Protein 2V9T (pdb70)

Radius of gyration: 20.09 Å; Cα contacts (8 Å, |Δi|>4): 857; chains: 2; bounding box: 44×66×42 Å

Sequence (317 aa):
SLRQEDFPPRIVEHPSDLIVSKGEPATLNCKAEGRPTPTIEWYKGGERVETDKDDPRSHRMLLPSGSLFFLRIVHGRKSRPDEGVYVVCVARNYLGEAVSHDASSLLEVAGSLHCPAACTCSSNNIVDCRGKGLTEIPTNLPETITEIRLEQNTTIKVIPPGAFSPYKKLRRIDLSNNQISELAPDAFQGLRSLNSLVLYGNKITELPKSLFEGLFSLQLLLLNANKINCLRVVDAFQDLHNLNLLSLYDNKLQTIAKGTFSPLRAIQTMHLAQNPFICDCHLKWLADYLHTNPIETSGARCTSPRRLANKRIGQIKSKKFRC

B-factor: mean 23.12, std 9.13, range [11.08, 63.12]

Nearest PDB structures (foldseek):
  2v9s-assembly1_A  TM=9.904E-01  e=1.002E-31  Homo sapiens
  1ozn-assembly1_A  TM=5.837E-01  e=3.407E-14  Homo sapiens
  5o0o-assembly1_A  TM=5.838E-01  e=4.676E-14  Mus musculus
  5o0o-assembly1_F  TM=5.836E-01  e=7.925E-14  Mus musculus
  5o0o-assembly1_B  TM=5.836E-01  e=5.774E-14  Mus musculus

Foldseek 3Di:
DDDDDFDWKDWPDFFAAEEEAFFAKDKTATAIDGPVFWDKWKDFVNHTDDACVNPVPFQWHQDPRRMIIRVGAHDDPPDHPPFGKMWMWTGDPHGIDIHDIYTYHHD/DDDQAPPCWDADPLAIANEQRQDQADDPRHDLAHAEYHHAQYAHAEQDACNPQSNQNHAYYAHEQYAYAYYDLCVPPNHARHAEYAHANYAYQDHDPNNCPNPLNYAYAHPAHYAHAAYDLCNCVNPQNHAEEEHHQYAYQAYAPNSCVSPNNYQAYEDANYAHEQALRRLNVLVVCCVRVRHDHFHAYCDDPVGHRPGSVPDDSVPRHD

GO terms:
  GO:0005886 plasma membrane (C, EXP)
  GO:0035025 positive regulation of Rho protein signal transduction (P, IMP)
  GO:0035385 Roundabout signaling pathway (P, IMP)
  GO:0030336 negative regulation of cell migration (P, IMP)
  GO:0005515 protein binding (F, IPI)
  GO:0007155 cell adhesion (P, TAS)
  GO:0007399 nervous system development (P, TAS)
  GO:0005886 plasma membrane (C, TAS)
  GO:0008046 axon guidance receptor activity (F, IDA)
  GO:0002042 cell migration involved in sprouting angiogenesis (P, IMP)
  GO:0043410 positive regulation of MAPK cascade (P, IMP)
  GO:1900748 positive regulation of vascular endothelial growth factor signaling pathway (P, IMP)
  GO:0030949 positive regulation of vascular endothelial growth factor receptor signaling pathway (P, IMP)
  GO:0033600 negative regulation of mammary gland epithelial cell proliferation (P, IMP)
  GO:0070100 negative regulation of chemokine-mediated signaling pathway (P, IMP)
  GO:0005886 plasma membrane (C, IDA)
  GO:0005737 cytoplasm (C, IDA)
  GO:0009986 cell surface (C, IDA)
  GO:0042802 identical protein binding (F, IDA)
  GO:0021836 chemorepulsion involved in postnatal olfactory bulb interneuron migration (P, IDA)

Secondary structure (DSSP, 8-state):
------EEEEEEE----EEE-TT--EEE--EEEEESPPEEEEEETTEEPP-TTT-SS-SEEE-TTS-EEESS---BTTB-SS-EEEEEEEEETTEEEEPPPEEEEE-/----S-TTSEEETTEEE-TTS--SSPPSS--TT--EEE--SS---EE-TTSSTT-TT--EEE--SS---EE-TTTTTT-SS--EEE--SS------TTTTTT-TT--EEE--SS------TTTTTT-TT--EEE--SS--S---TTTTTT-TT--EEE--SS-EE-SGGGHHHHHHHHH---B-S--BEEESGGGTT-BGGGS-GGG---

Structure (mmCIF, N/CA/C/O backbone):
data_2V9T
#
_entry.id   2V9T
#
_cell.length_a   51.270
_cell.length_b   190.090
_cell.length_c   40.870
_cell.angle_alpha   90.00
_cell.angle_beta   90.00
_cell.angle_gamma   90.00
#
_symmetry.space_group_name_H-M   'P 21 21 2'
#
loop_
_entity.id
_entity.type
_entity.pdbx_description
1 polymer 'ROUNDABOUT HOMOLOG 1'
2 polymer 'SLIT HOMOLOG 2 PROTEIN N-PRODUCT'
3 water water
#
loop_
_atom_site.group_PDB
_atom_site.id
_atom_site.type_symbol
_atom_site.label_atom_id
_atom_site.label_alt_id
_atom_site.label_comp_id
_atom_site.label_asym_id
_atom_site.label_entity_id
_atom_site.label_seq_id
_atom_site.pdbx_PDB_ins_code
_atom_site.Cartn_x
_atom_site.Cartn_y
_atom_site.Cartn_z
_atom_site.occupancy
_atom_site.B_iso_or_equiv
_atom_site.auth_seq_id
_atom_site.auth_comp_id
_atom_site.auth_asym_id
_atom_site.auth_atom_id
_atom_site.pdbx_PDB_model_num
ATOM 1 N N . SER A 1 2 ? -3.649 -62.285 3.400 1.00 41.53 60 SER A N 1
ATOM 2 C CA . SER A 1 2 ? -4.156 -61.654 2.147 1.00 41.45 60 SER A CA 1
ATOM 3 C C . SER A 1 2 ? -3.041 -60.987 1.410 1.00 41.30 60 SER A C 1
ATOM 4 O O . SER A 1 2 ? -2.822 -61.281 0.238 1.00 41.89 60 SER A O 1
ATOM 6 N N . LEU A 1 3 ? -2.363 -60.070 2.103 1.00 41.02 61 LEU A N 1
ATOM 7 C CA . LEU A 1 3 ? -1.257 -59.275 1.566 1.00 40.26 61 LEU A CA 1
ATOM 8 C C . LEU A 1 3 ? -1.207 -57.970 2.330 1.00 39.75 61 LEU A C 1
ATOM 9 O O . LEU A 1 3 ? -1.952 -57.027 2.032 1.00 39.81 61 LEU A O 1
ATOM 14 N N . ARG A 1 4 ? -0.307 -57.938 3.307 1.00 38.60 62 ARG A N 1
ATOM 15 C CA . ARG A 1 4 ? -0.119 -56.808 4.194 1.00 37.86 62 ARG A CA 1
ATOM 16 C C . ARG A 1 4 ? 0.967 -55.908 3.638 1.00 36.27 62 ARG A C 1
ATOM 17 O O . ARG A 1 4 ? 1.916 -56.390 3.033 1.00 36.41 62 ARG A O 1
ATOM 25 N N . GLN A 1 5 ? 0.827 -54.604 3.833 1.00 34.27 63 GLN A N 1
ATOM 26 C CA . GLN A 1 5 ? 1.945 -53.709 3.576 1.00 32.38 63 GLN A CA 1
ATOM 27 C C . GLN A 1 5 ? 2.586 -53.249 4.898 1.00 29.26 63 GLN A C 1
ATOM 28 O O . GLN A 1 5 ? 1.997 -52.487 5.663 1.00 29.23 63 GLN A O 1
ATOM 34 N N . GLU A 1 6 ? 3.786 -53.750 5.157 1.00 25.57 64 GLU A N 1
ATOM 35 C CA . GLU A 1 6 ? 4.550 -53.364 6.333 1.00 21.44 64 GLU A CA 1
ATOM 36 C C . GLU A 1 6 ? 5.221 -52.048 6.003 1.00 19.42 64 GLU A C 1
ATOM 37 O O . GLU A 1 6 ? 5.400 -51.735 4.825 1.00 17.80 64 GLU A O 1
ATOM 43 N N . ASP A 1 7 ? 5.661 -51.321 7.033 1.00 16.26 65 ASP A N 1
ATOM 44 C CA . ASP A 1 7 ? 6.474 -50.127 6.801 1.00 16.10 65 ASP A CA 1
ATOM 45 C C . ASP A 1 7 ? 7.738 -50.499 6.025 1.00 14.17 65 ASP A C 1
ATOM 46 O O . ASP A 1 7 ? 8.316 -51.575 6.242 1.00 13.94 65 ASP A O 1
ATOM 51 N N . PHE A 1 8 ? 8.175 -49.614 5.146 1.00 15.14 66 PHE A N 1
ATOM 52 C CA . PHE A 1 8 ? 9.421 -49.857 4.426 1.00 15.18 66 PHE A CA 1
ATOM 53 C C . PHE A 1 8 ? 10.083 -48.525 4.086 1.00 16.21 66 PHE A C 1
ATOM 54 O O . PHE A 1 8 ? 9.364 -47.525 3.974 1.00 16.37 66 PHE A O 1
ATOM 62 N N . PRO A 1 9 ? 11.436 -48.496 3.988 1.00 15.94 67 PRO A N 1
ATOM 63 C CA . PRO A 1 9 ? 12.146 -47.249 3.628 1.00 15.98 67 PRO A CA 1
ATOM 64 C C . PRO A 1 9 ? 11.911 -46.815 2.171 1.00 16.12 67 PRO A C 1
ATOM 65 O O . PRO A 1 9 ? 11.413 -47.623 1.327 1.00 17.33 67 PRO A O 1
ATOM 69 N N . PRO A 1 10 ? 12.234 -45.547 1.871 1.00 16.14 68 PRO A N 1
ATOM 70 C CA . PRO A 1 10 ? 11.920 -44.966 0.540 1.00 16.02 68 PRO A CA 1
ATOM 71 C C . PRO A 1 10 ? 12.753 -45.593 -0.588 1.00 17.67 68 PRO A C 1
ATOM 72 O O . PRO A 1 10 ? 13.900 -46.029 -0.391 1.00 16.94 68 PRO A O 1
ATOM 76 N N . ARG A 1 11 ? 12.141 -45.629 -1.759 1.00 18.72 69 ARG A N 1
ATOM 77 C CA . ARG A 1 11 ? 12.815 -46.060 -2.977 1.00 21.69 69 ARG A CA 1
ATOM 78 C C . ARG A 1 11 ? 12.273 -45.140 -4.063 1.00 21.02 69 ARG A C 1
ATOM 79 O O . ARG A 1 11 ? 11.071 -44.946 -4.146 1.00 20.20 69 ARG A O 1
ATOM 87 N N . ILE A 1 12 ? 13.162 -44.527 -4.847 1.00 20.91 70 ILE A N 1
ATOM 88 C CA . ILE A 1 12 ? 12.733 -43.694 -5.983 1.00 20.62 70 ILE A CA 1
ATOM 89 C C . ILE A 1 12 ? 12.320 -44.608 -7.121 1.00 20.71 70 ILE A C 1
ATOM 90 O O . ILE A 1 12 ? 13.132 -45.409 -7.619 1.00 20.91 70 ILE A O 1
ATOM 95 N N . VAL A 1 13 ? 11.060 -44.505 -7.511 1.00 20.58 71 VAL A N 1
ATOM 96 C CA . VAL A 1 13 ? 10.556 -45.271 -8.621 1.00 20.97 71 VAL A CA 1
ATOM 97 C C . VAL A 1 13 ? 10.432 -44.441 -9.912 1.00 21.65 71 VAL A C 1
ATOM 98 O O . VAL A 1 13 ? 10.441 -45.000 -11.004 1.00 22.09 71 VAL A O 1
ATOM 102 N N . GLU A 1 14 ? 10.334 -43.118 -9.777 1.00 20.10 72 GLU A N 1
ATOM 103 C CA . GLU A 1 14 ? 10.527 -42.241 -10.949 1.00 19.56 72 GLU A CA 1
ATOM 104 C C . GLU A 1 14 ? 11.532 -41.148 -10.628 1.00 18.98 72 GLU A C 1
ATOM 105 O O . GLU A 1 14 ? 11.282 -40.323 -9.727 1.00 18.94 72 GLU A O 1
ATOM 111 N N . HIS A 1 15 ? 12.679 -41.172 -11.327 1.00 18.22 73 HIS A N 1
ATOM 112 C CA . HIS A 1 15 ? 13.681 -40.086 -11.201 1.00 18.76 73 HIS A CA 1
ATOM 113 C C . HIS A 1 15 ? 13.271 -38.885 -12.044 1.00 18.39 73 HIS A C 1
ATOM 114 O O . HIS A 1 15 ? 12.618 -39.053 -13.101 1.00 17.56 73 HIS A O 1
ATOM 121 N N . PRO A 1 16 ? 13.685 -37.674 -11.613 1.00 18.42 74 PRO A N 1
ATOM 122 C CA . PRO A 1 16 ? 13.468 -36.493 -12.464 1.00 18.69 74 PRO A CA 1
ATOM 123 C C . PRO A 1 16 ? 14.214 -36.691 -13.784 1.00 18.07 74 PRO A C 1
ATOM 124 O O . PRO A 1 16 ? 15.235 -37.391 -13.799 1.00 19.23 74 PRO A O 1
ATOM 128 N N . SER A 1 17 ? 13.703 -36.133 -14.875 1.00 18.73 75 SER A N 1
ATOM 129 C CA . SER A 1 17 ? 14.404 -36.294 -16.123 1.00 19.07 75 SER A CA 1
ATOM 130 C C . SER A 1 17 ? 14.831 -34.933 -16.668 1.00 18.42 75 SER A C 1
ATOM 131 O O . SER A 1 17 ? 14.166 -33.902 -16.463 1.00 18.18 75 SER A O 1
ATOM 134 N N . ASP A 1 18 ? 15.938 -34.940 -17.408 1.00 16.78 76 ASP A N 1
ATOM 135 C CA . ASP A 1 18 ? 16.448 -33.727 -18.020 1.00 16.83 76 ASP A CA 1
ATOM 136 C C . ASP A 1 18 ? 15.351 -32.992 -18.775 1.00 16.83 76 ASP A C 1
ATOM 137 O O . ASP A 1 18 ? 14.512 -33.624 -19.430 1.00 16.66 76 ASP A O 1
ATOM 142 N N . LEU A 1 19 ? 15.368 -31.674 -18.671 1.00 17.27 77 LEU A N 1
ATOM 143 C CA . LEU A 1 19 ? 14.369 -30.835 -19.293 1.00 20.09 77 LEU A CA 1
ATOM 144 C C . LEU A 1 19 ? 14.980 -29.604 -19.919 1.00 20.52 77 LEU A C 1
ATOM 145 O O . LEU A 1 19 ? 15.850 -28.960 -19.320 1.00 21.80 77 LEU A O 1
ATOM 150 N N . ILE A 1 20 ? 14.515 -29.292 -21.119 1.00 20.92 78 ILE A N 1
ATOM 151 C CA . ILE A 1 20 ? 14.850 -28.059 -21.805 1.00 21.19 78 ILE A CA 1
ATOM 152 C C . ILE A 1 20 ? 13.556 -27.242 -21.903 1.00 21.78 78 ILE A C 1
ATOM 153 O O . ILE A 1 20 ? 12.485 -27.769 -22.310 1.00 21.07 78 ILE A O 1
ATOM 158 N N . VAL A 1 21 ? 13.662 -25.975 -21.520 1.00 21.40 79 VAL A N 1
ATOM 159 C CA . VAL A 1 21 ? 12.496 -25.107 -21.436 1.00 22.71 79 VAL A CA 1
ATOM 160 C C . VAL A 1 21 ? 12.905 -23.675 -21.817 1.00 23.11 79 VAL A C 1
ATOM 161 O O . VAL A 1 21 ? 14.086 -23.347 -21.833 1.00 23.70 79 VAL A O 1
ATOM 165 N N . SER A 1 22 ? 11.945 -22.834 -22.164 1.00 24.24 80 SER A N 1
ATOM 166 C CA . SER A 1 22 ? 12.261 -21.452 -22.466 1.00 24.70 80 SER A CA 1
ATOM 167 C C . SER A 1 22 ? 11.746 -20.549 -21.364 1.00 24.57 80 SER A C 1
ATOM 168 O O . SER A 1 22 ? 10.841 -20.941 -20.606 1.00 24.57 80 SER A O 1
ATOM 171 N N . LYS A 1 23 ? 12.351 -19.364 -21.251 1.00 23.00 81 LYS A N 1
ATOM 172 C CA . LYS A 1 23 ? 11.910 -18.345 -20.319 1.00 22.78 81 LYS A CA 1
ATOM 173 C C . LYS A 1 23 ? 10.378 -18.194 -20.333 1.00 20.39 81 LYS A C 1
ATOM 174 O O . LYS A 1 23 ? 9.763 -18.090 -21.402 1.00 20.21 81 LYS A O 1
ATOM 180 N N . GLY A 1 24 ? 9.766 -18.151 -19.160 1.00 19.64 82 GLY A N 1
ATOM 181 C CA . GLY A 1 24 ? 8.338 -17.819 -19.086 1.00 18.25 82 GLY A CA 1
ATOM 182 C C . GLY A 1 24 ? 7.413 -19.033 -19.187 1.00 18.61 82 GLY A C 1
ATOM 183 O O . GLY A 1 24 ? 6.242 -18.958 -18.779 1.00 17.24 82 GLY A O 1
ATOM 184 N N . GLU A 1 25 ? 7.970 -20.149 -19.664 1.00 17.33 83 GLU A N 1
ATOM 185 C CA . GLU A 1 25 ? 7.204 -21.407 -19.836 1.00 18.83 83 GLU A CA 1
ATOM 186 C C . GLU A 1 25 ? 7.187 -22.233 -18.562 1.00 17.12 83 GLU A C 1
ATOM 187 O O . GLU A 1 25 ? 8.116 -22.162 -17.777 1.00 16.56 83 GLU A O 1
ATOM 193 N N . PRO A 1 26 ? 6.141 -23.049 -18.371 1.00 16.47 84 PRO A N 1
ATOM 194 C CA . PRO A 1 26 ? 6.091 -23.897 -17.183 1.00 15.20 84 PRO A CA 1
ATOM 195 C C . PRO A 1 26 ? 7.023 -25.122 -17.316 1.00 15.37 84 PRO A C 1
ATOM 196 O O . PRO A 1 26 ? 7.379 -25.557 -18.435 1.00 17.17 84 PRO A O 1
ATOM 200 N N . ALA A 1 27 ? 7.394 -25.681 -16.183 1.00 15.03 85 ALA A N 1
ATOM 201 C CA . ALA A 1 27 ? 8.256 -26.863 -16.158 1.00 15.24 85 ALA A CA 1
ATOM 202 C C . ALA A 1 27 ? 7.958 -27.699 -14.917 1.00 15.78 85 ALA A C 1
ATOM 203 O O . ALA A 1 27 ? 7.651 -27.145 -13.847 1.00 15.87 85 ALA A O 1
ATOM 205 N N . THR A 1 28 ? 8.064 -29.018 -15.048 1.00 15.52 86 THR A N 1
ATOM 206 C CA . THR A 1 28 ? 7.937 -29.914 -13.928 1.00 16.16 86 THR A CA 1
ATOM 207 C C . THR A 1 28 ? 9.091 -30.902 -13.876 1.00 16.07 86 THR A C 1
ATOM 208 O O . THR A 1 28 ? 9.428 -31.483 -14.870 1.00 16.63 86 THR A O 1
ATOM 212 N N . LEU A 1 29 ? 9.674 -31.088 -12.703 1.00 16.86 87 LEU A N 1
ATOM 213 C CA . LEU A 1 29 ? 10.594 -32.188 -12.516 1.00 16.19 87 LEU A CA 1
ATOM 214 C C . LEU A 1 29 ? 9.859 -33.154 -11.582 1.00 17.81 87 LEU A C 1
ATOM 215 O O . LEU A 1 29 ? 9.371 -32.752 -10.492 1.00 17.22 87 LEU A O 1
ATOM 220 N N . ASN A 1 30 ? 9.818 -34.422 -11.981 1.00 18.10 88 ASN A N 1
ATOM 221 C CA . ASN A 1 30 ? 9.054 -35.390 -11.226 1.00 18.43 88 ASN A CA 1
ATOM 222 C C . ASN A 1 30 ? 9.931 -36.158 -10.262 1.00 20.19 88 ASN A C 1
ATOM 223 O O . ASN A 1 30 ? 11.141 -36.313 -10.499 1.00 20.57 88 ASN A O 1
ATOM 228 N N . CYS A 1 31 ? 9.330 -36.670 -9.196 1.00 20.79 89 CYS A N 1
ATOM 229 C CA . CYS A 1 31 ? 10.068 -37.493 -8.268 1.00 22.04 89 CYS A CA 1
ATOM 230 C C . CYS A 1 31 ? 9.100 -38.446 -7.553 1.00 21.80 89 CYS A C 1
ATOM 231 O O . CYS A 1 31 ? 8.496 -38.057 -6.545 1.00 22.87 89 CYS A O 1
ATOM 234 N N . LYS A 1 32 ? 8.928 -39.655 -8.069 1.00 21.01 90 LYS A N 1
ATOM 235 C CA . LYS A 1 32 ? 8.012 -40.570 -7.383 1.00 22.26 90 LYS A CA 1
ATOM 236 C C . LYS A 1 32 ? 8.793 -41.540 -6.517 1.00 20.99 90 LYS A C 1
ATOM 237 O O . LYS A 1 32 ? 9.577 -42.316 -7.038 1.00 18.83 90 LYS A O 1
ATOM 243 N N . ALA A 1 33 ? 8.528 -41.502 -5.205 1.00 21.00 91 ALA A N 1
ATOM 244 C CA . ALA A 1 33 ? 9.129 -42.422 -4.236 1.00 21.58 91 ALA A CA 1
ATOM 245 C C . ALA A 1 33 ? 8.068 -43.347 -3.620 1.00 22.27 91 ALA A C 1
ATOM 246 O O . ALA A 1 33 ? 6.972 -42.900 -3.310 1.00 24.13 91 ALA A O 1
ATOM 248 N N . GLU A 1 34 ? 8.377 -44.636 -3.512 1.00 22.29 92 GLU A N 1
ATOM 249 C CA . GLU A 1 34 ? 7.553 -45.550 -2.709 1.00 23.23 92 GLU A CA 1
ATOM 250 C C . GLU A 1 34 ? 8.109 -45.613 -1.301 1.00 21.04 92 GLU A C 1
ATOM 251 O O . GLU A 1 34 ? 9.269 -45.343 -1.088 1.00 20.99 92 GLU A O 1
ATOM 257 N N . GLY A 1 35 ? 7.283 -46.004 -0.342 1.00 20.30 93 GLY A N 1
ATOM 258 C CA . GLY A 1 35 ? 7.729 -46.107 1.021 1.00 19.06 93 GLY A CA 1
ATOM 259 C C . GLY A 1 35 ? 6.507 -45.996 1.889 1.00 19.35 93 GLY A C 1
ATOM 260 O O . GLY A 1 35 ? 5.457 -45.431 1.475 1.00 16.82 93 GLY A O 1
ATOM 261 N N . ARG A 1 36 ? 6.637 -46.519 3.091 1.00 17.14 94 ARG A N 1
ATOM 262 C CA . ARG A 1 36 ? 5.542 -46.444 4.043 1.00 16.94 94 ARG A CA 1
ATOM 263 C C . ARG A 1 36 ? 6.154 -46.300 5.426 1.00 17.35 94 ARG A C 1
ATOM 264 O O . ARG A 1 36 ? 6.912 -47.177 5.851 1.00 16.45 94 ARG A O 1
ATOM 272 N N . PRO A 1 37 ? 5.838 -45.200 6.138 1.00 17.34 95 PRO A N 1
ATOM 273 C CA . PRO A 1 37 ? 4.929 -44.094 5.770 1.00 17.11 95 PRO A CA 1
ATOM 274 C C . PRO A 1 37 ? 5.364 -43.359 4.519 1.00 16.87 95 PRO A C 1
ATOM 275 O O . PRO A 1 37 ? 6.544 -43.397 4.125 1.00 16.44 95 PRO A O 1
ATOM 279 N N . THR A 1 38 ? 4.396 -42.722 3.852 1.00 16.99 96 THR A N 1
ATOM 280 C CA . THR A 1 38 ? 4.679 -41.977 2.628 1.00 17.89 96 THR A CA 1
ATOM 281 C C . THR A 1 38 ? 5.901 -41.084 2.837 1.00 17.45 96 THR A C 1
ATOM 282 O O . THR A 1 38 ? 5.881 -40.278 3.780 1.00 16.67 96 THR A O 1
ATOM 286 N N . PRO A 1 39 ? 6.954 -41.239 2.001 1.00 17.58 97 PRO A N 1
ATOM 287 C CA . PRO A 1 39 ? 8.156 -40.388 2.121 1.00 17.85 97 PRO A CA 1
ATOM 288 C C . PRO A 1 39 ? 7.841 -38.914 1.857 1.00 18.19 97 PRO A C 1
ATOM 289 O O . PRO A 1 39 ? 6.966 -38.581 1.035 1.00 20.00 97 PRO A O 1
ATOM 293 N N . THR A 1 40 ? 8.535 -38.050 2.580 1.00 18.38 98 THR A N 1
ATOM 294 C CA . THR A 1 40 ? 8.526 -36.643 2.261 1.00 19.38 98 THR A CA 1
ATOM 295 C C . THR A 1 40 ? 9.653 -36.348 1.281 1.00 19.72 98 THR A C 1
ATOM 296 O O . THR A 1 40 ? 10.704 -36.999 1.313 1.00 18.98 98 THR A O 1
ATOM 300 N N . ILE A 1 41 ? 9.404 -35.379 0.397 1.00 19.50 99 ILE A N 1
ATOM 301 C CA . ILE A 1 41 ? 10.283 -35.068 -0.713 1.00 18.50 99 ILE A CA 1
ATOM 302 C C . ILE A 1 41 ? 10.907 -33.689 -0.516 1.00 17.87 99 ILE A C 1
ATOM 303 O O . ILE A 1 41 ? 10.221 -32.729 -0.174 1.00 16.85 99 ILE A O 1
ATOM 308 N N . GLU A 1 42 ? 12.231 -33.607 -0.715 1.00 17.98 100 GLU A N 1
ATOM 309 C CA . GLU A 1 42 ? 12.955 -32.351 -0.720 1.00 17.90 100 GLU A CA 1
ATOM 310 C C . GLU A 1 42 ? 13.745 -32.260 -2.017 1.00 17.56 100 GLU A C 1
ATOM 311 O O . GLU A 1 42 ? 14.209 -33.294 -2.533 1.00 17.25 100 GLU A O 1
ATOM 317 N N . TRP A 1 43 ? 13.8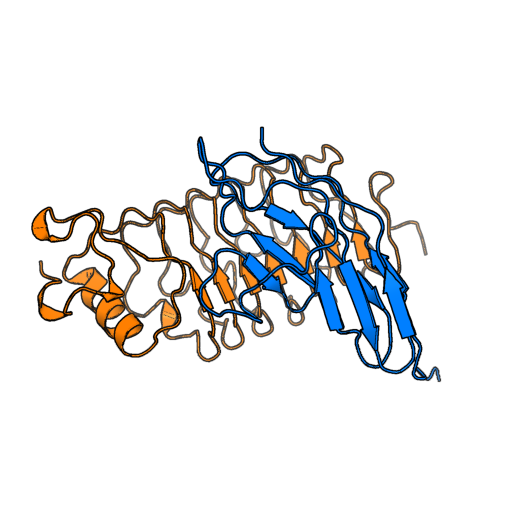68 -31.045 -2.555 1.00 16.79 101 TRP A N 1
ATOM 318 C CA . TRP A 1 43 ? 14.597 -30.825 -3.795 1.00 16.51 101 TRP A CA 1
ATOM 319 C C . TRP A 1 43 ? 15.851 -30.019 -3.532 1.00 17.17 101 TRP A C 1
ATOM 320 O O . TRP A 1 43 ? 15.828 -29.142 -2.699 1.00 17.89 101 TRP A O 1
ATOM 331 N N . TYR A 1 44 ? 16.918 -30.333 -4.266 1.00 16.96 102 TYR A N 1
ATOM 332 C CA . TYR A 1 44 ? 18.215 -29.676 -4.166 1.00 17.73 102 TYR A CA 1
ATOM 333 C C . TYR A 1 44 ? 18.694 -29.287 -5.553 1.00 18.43 102 TYR A C 1
ATOM 334 O O . TYR A 1 44 ? 18.594 -30.088 -6.478 1.00 18.63 102 TYR A O 1
ATOM 343 N N . LYS A 1 45 ? 19.171 -28.051 -5.698 1.00 18.61 103 LYS A N 1
ATOM 344 C CA . LYS A 1 45 ? 19.714 -27.551 -6.947 1.00 19.32 103 LYS A CA 1
ATOM 345 C C . LYS A 1 45 ? 21.169 -27.248 -6.673 1.00 19.40 103 LYS A C 1
ATOM 346 O O . LYS A 1 45 ? 21.497 -26.476 -5.764 1.00 17.88 103 LYS A O 1
ATOM 352 N N . GLY A 1 46 ? 22.047 -27.852 -7.465 1.00 20.64 104 GLY A N 1
ATOM 353 C CA . GLY A 1 46 ? 23.471 -27.763 -7.190 1.00 20.79 104 GLY A CA 1
ATOM 354 C C . GLY A 1 46 ? 23.776 -28.032 -5.723 1.00 22.12 104 GLY A C 1
ATOM 355 O O . GLY A 1 46 ? 24.638 -27.360 -5.128 1.00 21.36 104 GLY A O 1
ATOM 356 N N . GLY A 1 47 ? 23.072 -28.992 -5.109 1.00 22.59 105 GLY A N 1
ATOM 357 C CA . GLY A 1 47 ? 23.346 -29.349 -3.706 1.00 23.77 105 GLY A CA 1
ATOM 358 C C . GLY A 1 47 ? 22.716 -28.459 -2.630 1.00 24.36 105 GLY A C 1
ATOM 359 O O . GLY A 1 47 ? 22.905 -28.699 -1.448 1.00 24.39 105 GLY A O 1
ATOM 360 N N . GLU A 1 48 ? 21.966 -27.438 -3.050 1.00 23.81 106 GLU A N 1
ATOM 361 C CA . GLU A 1 48 ? 21.346 -26.455 -2.150 1.00 23.72 106 GLU A CA 1
ATOM 362 C C . GLU A 1 48 ? 19.840 -26.658 -2.109 1.00 22.38 106 GLU A C 1
ATOM 363 O O . GLU A 1 48 ? 19.210 -26.747 -3.158 1.00 21.66 106 GLU A O 1
ATOM 369 N N . ARG A 1 49 ? 19.255 -26.669 -0.919 1.00 21.20 107 ARG A N 1
ATOM 370 C CA . ARG A 1 49 ? 17.829 -26.944 -0.798 1.00 21.76 107 ARG A CA 1
ATOM 371 C C . ARG A 1 49 ? 16.958 -25.906 -1.526 1.00 21.06 107 ARG A C 1
ATOM 372 O O . ARG A 1 49 ? 17.123 -24.683 -1.336 1.00 20.74 107 ARG A O 1
ATOM 380 N N . VAL A 1 50 ? 16.070 -26.391 -2.386 1.00 20.67 108 VAL A N 1
ATOM 381 C CA . VAL A 1 50 ? 15.127 -25.542 -3.144 1.00 21.65 108 VAL A CA 1
ATOM 382 C C . VAL A 1 50 ? 13.910 -25.061 -2.292 1.00 22.40 108 VAL A C 1
ATOM 383 O O . VAL A 1 50 ? 13.181 -25.880 -1.711 1.00 21.71 108 VAL A O 1
ATOM 387 N N . GLU A 1 51 ? 13.688 -23.749 -2.243 1.00 23.14 109 GLU A N 1
ATOM 388 C CA . GLU A 1 51 ? 12.509 -23.197 -1.530 1.00 25.31 109 GLU A CA 1
ATOM 389 C C . GLU A 1 51 ? 11.277 -23.344 -2.401 1.00 25.00 109 GLU A C 1
ATOM 390 O O . GLU A 1 51 ? 11.326 -23.060 -3.590 1.00 25.56 109 GLU A O 1
ATOM 396 N N . THR A 1 52 ? 10.173 -23.791 -1.819 1.00 26.29 110 THR A N 1
ATOM 397 C CA . THR A 1 52 ? 8.922 -23.928 -2.568 1.00 27.35 110 THR A CA 1
ATOM 398 C C . THR A 1 52 ? 7.792 -23.292 -1.754 1.00 28.48 110 THR A C 1
ATOM 399 O O . THR A 1 52 ? 7.990 -22.906 -0.598 1.00 28.32 110 THR A O 1
ATOM 403 N N . ASP A 1 53 ? 6.614 -23.200 -2.350 1.00 30.41 111 ASP A N 1
ATOM 404 C CA . ASP A 1 53 ? 5.416 -22.769 -1.632 1.00 33.58 111 ASP A CA 1
ATOM 405 C C . ASP A 1 53 ? 5.239 -23.338 -0.207 1.00 36.06 111 ASP A C 1
ATOM 406 O O . ASP A 1 53 ? 4.722 -22.639 0.690 1.00 36.65 111 ASP A O 1
ATOM 411 N N . LYS A 1 54 ? 5.704 -24.579 -0.011 1.00 38.99 112 LYS A N 1
ATOM 412 C CA . LYS A 1 54 ? 5.663 -25.310 1.275 1.00 41.70 112 LYS A CA 1
ATOM 413 C C . LYS A 1 54 ? 6.702 -24.834 2.318 1.00 43.39 112 LYS A C 1
ATOM 414 O O . LYS A 1 54 ? 6.596 -25.179 3.510 1.00 44.11 112 LYS A O 1
ATOM 420 N N . ASP A 1 55 ? 7.692 -24.050 1.862 1.00 45.16 113 ASP A N 1
ATOM 421 C CA . ASP A 1 55 ? 8.649 -23.319 2.737 1.00 45.95 113 ASP A CA 1
ATOM 422 C C . ASP A 1 55 ? 8.413 -21.804 2.683 1.00 46.28 113 ASP A C 1
ATOM 423 O O . ASP A 1 55 ? 8.604 -21.117 3.691 1.00 46.40 113 ASP A O 1
ATOM 428 N N . ASP A 1 56 ? 8.040 -21.296 1.500 1.00 46.23 114 ASP A N 1
ATOM 429 C CA . ASP A 1 56 ? 7.471 -19.946 1.339 1.00 46.38 114 ASP A CA 1
ATOM 430 C C . ASP A 1 56 ? 6.256 -19.874 0.391 1.00 46.40 114 ASP A C 1
ATOM 431 O O . ASP A 1 56 ? 6.387 -20.065 -0.834 1.00 46.90 114 ASP A O 1
ATOM 436 N N . PRO A 1 57 ? 5.054 -19.646 0.958 1.00 46.25 115 PRO A N 1
ATOM 437 C CA . PRO A 1 57 ? 3.825 -19.393 0.185 1.00 46.06 115 PRO A CA 1
ATOM 438 C C . PRO A 1 57 ? 3.940 -18.367 -0.957 1.00 45.70 115 PRO A C 1
ATOM 439 O O . PRO A 1 57 ? 3.078 -18.357 -1.849 1.00 45.81 115 PRO A O 1
ATOM 443 N N . ARG A 1 58 ? 4.993 -17.538 -0.934 1.00 45.12 116 ARG A N 1
ATOM 444 C CA . ARG A 1 58 ? 5.299 -16.585 -2.019 1.00 44.37 116 ARG A CA 1
ATOM 445 C C . ARG A 1 58 ? 6.276 -17.215 -3.034 1.00 43.64 116 ARG A C 1
ATOM 446 O O . ARG A 1 58 ? 7.456 -17.444 -2.704 1.00 43.79 116 ARG A O 1
ATOM 448 N N . SER A 1 59 ? 5.797 -17.504 -4.256 1.00 42.04 117 SER A N 1
ATOM 449 C CA . SER A 1 59 ? 6.513 -18.464 -5.124 1.00 39.94 117 SER A CA 1
ATOM 450 C C . SER A 1 59 ? 5.962 -18.756 -6.545 1.00 38.30 117 SER A C 1
ATOM 451 O O . SER A 1 59 ? 4.735 -18.782 -6.789 1.00 38.59 117 SER A O 1
ATOM 454 N N . HIS A 1 60 ? 6.904 -18.976 -7.461 1.00 34.92 118 HIS A N 1
ATOM 455 C CA . HIS A 1 60 ? 6.615 -19.523 -8.789 1.00 32.07 118 HIS A CA 1
ATOM 456 C C . HIS A 1 60 ? 6.856 -21.047 -8.803 1.00 30.09 118 HIS A C 1
ATOM 457 O O . HIS A 1 60 ? 6.630 -21.702 -9.817 1.00 29.83 118 HIS A O 1
ATOM 464 N N . ARG A 1 61 ? 7.309 -21.585 -7.669 1.00 26.58 119 ARG A N 1
ATOM 465 C CA . ARG A 1 61 ? 7.650 -23.012 -7.519 1.00 24.73 119 ARG A CA 1
ATOM 466 C C . ARG A 1 61 ? 6.778 -23.691 -6.488 1.00 22.83 119 ARG A C 1
ATOM 467 O O . ARG A 1 61 ? 6.664 -23.224 -5.350 1.00 23.41 119 ARG A O 1
ATOM 475 N N . MET A 1 62 ? 6.188 -24.798 -6.866 1.00 19.89 120 MET A N 1
ATOM 476 C CA . MET A 1 62 ? 5.337 -25.523 -5.944 1.00 19.68 120 MET A CA 1
ATOM 477 C C . MET A 1 62 ? 5.829 -26.945 -5.813 1.00 18.89 120 MET A C 1
ATOM 478 O O . MET A 1 62 ? 6.254 -27.543 -6.792 1.00 18.39 120 MET A O 1
ATOM 483 N N . LEU A 1 63 ? 5.762 -27.476 -4.600 1.00 17.49 121 LEU A N 1
ATOM 484 C CA . LEU A 1 63 ? 6.025 -28.892 -4.389 1.00 18.68 121 LEU A CA 1
ATOM 485 C C . LEU A 1 63 ? 4.658 -29.529 -4.339 1.00 18.44 121 LEU A C 1
ATOM 486 O O . LEU A 1 63 ? 3.889 -29.265 -3.395 1.00 18.86 121 LEU A O 1
ATOM 491 N N . LEU A 1 64 ? 4.350 -30.337 -5.341 1.00 17.95 122 LEU A N 1
ATOM 492 C CA . LEU A 1 64 ? 3.017 -30.936 -5.441 1.00 17.99 122 LEU A CA 1
ATOM 493 C C . LEU A 1 64 ? 2.948 -32.178 -4.565 1.00 18.49 122 LEU A C 1
ATOM 494 O O . LEU A 1 64 ? 3.983 -32.778 -4.248 1.00 18.43 122 LEU A O 1
ATOM 499 N N . PRO A 1 65 ? 1.726 -32.579 -4.171 1.00 19.00 123 PRO A N 1
ATOM 500 C CA . PRO A 1 65 ? 1.614 -33.783 -3.363 1.00 20.37 123 PRO A CA 1
ATOM 501 C C . PRO A 1 65 ? 2.260 -35.050 -3.949 1.00 20.14 123 PRO A C 1
ATOM 502 O O . PRO A 1 65 ? 2.654 -35.927 -3.177 1.00 21.51 123 PRO A O 1
ATOM 506 N N . SER A 1 66 ? 2.387 -35.148 -5.276 1.00 19.98 124 SER A N 1
ATOM 507 C CA . SER A 1 66 ? 3.106 -36.274 -5.934 1.00 19.86 124 SER A CA 1
ATOM 508 C C . SER A 1 66 ? 4.618 -36.286 -5.642 1.00 19.33 124 SER A C 1
ATOM 509 O O . SER A 1 66 ? 5.301 -37.269 -5.965 1.00 20.49 124 SER A O 1
ATOM 512 N N . GLY A 1 67 ? 5.138 -35.179 -5.120 1.00 18.20 125 GLY A N 1
ATOM 513 C CA . GLY A 1 67 ? 6.578 -34.994 -4.979 1.00 18.43 125 GLY A CA 1
ATOM 514 C C . GLY A 1 67 ? 7.175 -34.152 -6.105 1.00 18.20 125 GLY A C 1
ATOM 515 O O . GLY A 1 67 ? 8.341 -33.735 -6.050 1.00 17.24 125 GLY A O 1
ATOM 516 N N . SER A 1 68 ? 6.375 -33.897 -7.129 1.00 17.54 126 SER A N 1
ATOM 517 C CA . SER A 1 68 ? 6.871 -33.131 -8.278 1.00 17.87 126 SER A CA 1
ATOM 518 C C . SER A 1 68 ? 7.129 -31.663 -7.930 1.00 17.91 126 SER A C 1
ATOM 519 O O . SER A 1 68 ? 6.374 -31.030 -7.188 1.00 16.89 126 SER A O 1
ATOM 522 N N . LEU A 1 69 ? 8.177 -31.117 -8.525 1.00 16.88 127 LEU A N 1
ATOM 523 C CA . LEU A 1 69 ? 8.516 -29.728 -8.382 1.00 16.79 127 LEU A CA 1
ATOM 524 C C . LEU A 1 69 ? 8.009 -29.000 -9.638 1.00 16.62 127 LEU A C 1
ATOM 525 O O . LEU A 1 69 ? 8.532 -29.158 -10.740 1.00 14.95 127 LEU A O 1
ATOM 530 N N . PHE A 1 70 ? 6.991 -28.178 -9.421 1.00 16.03 128 PHE A N 1
ATOM 531 C CA . PHE A 1 70 ? 6.298 -27.486 -10.490 1.00 15.29 128 PHE A CA 1
ATOM 532 C C . PHE A 1 70 ? 6.744 -26.003 -10.574 1.00 16.56 128 PHE A C 1
ATOM 533 O O . PHE A 1 70 ? 6.618 -25.250 -9.603 1.00 17.93 128 PHE A O 1
ATOM 541 N N . PHE A 1 71 ? 7.229 -25.595 -11.749 1.00 15.82 129 PHE A N 1
ATOM 542 C CA . PHE A 1 71 ? 7.601 -24.200 -11.943 1.00 15.00 129 PHE A CA 1
ATOM 543 C C . PHE A 1 71 ? 6.517 -23.586 -12.805 1.00 15.57 129 PHE A C 1
ATOM 544 O O . PHE A 1 71 ? 6.344 -23.967 -13.957 1.00 15.62 129 PHE A O 1
ATOM 552 N N . LEU A 1 72 ? 5.789 -22.619 -12.267 1.00 15.47 130 LEU A N 1
ATOM 553 C CA . LEU A 1 72 ? 4.699 -22.068 -13.019 1.00 15.96 130 LEU A CA 1
ATOM 554 C C . LEU A 1 72 ? 5.240 -21.338 -14.239 1.00 16.99 130 LEU A C 1
ATOM 555 O O . LEU A 1 72 ? 4.625 -21.341 -15.295 1.00 16.72 130 LEU A O 1
ATOM 560 N N . ARG A 1 73 ? 6.410 -20.718 -14.081 1.00 17.71 131 ARG A N 1
ATOM 561 C CA . ARG A 1 73 ? 7.068 -20.028 -15.174 1.00 20.75 131 ARG A CA 1
ATOM 562 C C . ARG A 1 73 ? 8.552 -20.057 -14.866 1.00 20.78 131 ARG A C 1
ATOM 563 O O . ARG A 1 73 ? 8.964 -19.837 -13.722 1.00 22.71 131 ARG A O 1
ATOM 571 N N . ILE A 1 74 ? 9.352 -20.356 -15.873 1.00 20.22 132 ILE A N 1
ATOM 572 C CA . ILE A 1 74 ? 10.794 -20.352 -15.712 1.00 20.31 132 ILE A CA 1
ATOM 573 C C . ILE A 1 74 ? 11.330 -18.909 -15.717 1.00 20.42 132 ILE A C 1
ATOM 574 O O . ILE A 1 74 ? 11.024 -18.123 -16.630 1.00 20.46 132 ILE A O 1
ATOM 579 N N . VAL A 1 75 ? 12.086 -18.572 -14.673 1.00 20.46 133 VAL A N 1
ATOM 580 C CA . VAL A 1 75 ? 12.680 -17.240 -14.523 1.00 22.61 133 VAL A CA 1
ATOM 581 C C . VAL A 1 75 ? 14.082 -17.317 -15.103 1.00 23.25 133 VAL A C 1
ATOM 582 O O . VAL A 1 75 ? 14.904 -18.123 -14.668 1.00 22.16 133 VAL A O 1
ATOM 586 N N . HIS A 1 76 ? 14.353 -16.472 -16.089 1.00 25.46 134 HIS A N 1
ATOM 587 C CA . HIS A 1 76 ? 15.658 -16.445 -16.744 1.00 27.22 134 HIS A CA 1
ATOM 588 C C . HIS A 1 76 ? 15.838 -15.058 -17.366 1.00 28.68 134 HIS A C 1
ATOM 589 O O . HIS A 1 76 ? 15.494 -14.834 -18.528 1.00 28.98 134 HIS A O 1
ATOM 596 N N . GLY A 1 77 ? 16.341 -14.122 -16.567 1.00 30.07 135 GLY A N 1
ATOM 597 C CA . GLY A 1 77 ? 16.629 -12.766 -17.048 1.00 32.04 135 GLY A CA 1
ATOM 598 C C . GLY A 1 77 ? 18.082 -12.635 -17.469 1.00 33.38 135 GLY A C 1
ATOM 599 O O . GLY A 1 77 ? 18.844 -13.606 -17.411 1.00 33.34 135 GLY A O 1
ATOM 600 N N . ARG A 1 78 ? 18.482 -11.437 -17.905 1.00 34.92 136 ARG A N 1
ATOM 601 C CA . ARG A 1 78 ? 19.878 -11.218 -18.287 1.00 36.25 136 ARG A CA 1
ATOM 602 C C . ARG A 1 78 ? 20.780 -11.471 -17.083 1.00 36.39 136 ARG A C 1
ATOM 603 O O . ARG A 1 78 ? 21.827 -12.110 -17.207 1.00 36.99 136 ARG A O 1
ATOM 611 N N . LYS A 1 79 ? 20.343 -10.997 -15.917 1.00 36.56 137 LYS A N 1
ATOM 612 C CA . LYS A 1 79 ? 21.155 -11.047 -14.708 1.00 36.43 137 LYS A CA 1
ATOM 613 C C . LYS A 1 79 ? 20.355 -11.532 -13.488 1.00 36.51 137 LYS A C 1
ATOM 614 O O . LYS A 1 79 ? 20.423 -10.915 -12.412 1.00 37.33 137 LYS A O 1
ATOM 616 N N . SER A 1 80 ? 19.599 -12.628 -13.673 1.00 35.18 138 SER A N 1
ATOM 617 C CA . SER A 1 80 ? 18.856 -13.315 -12.604 1.00 33.78 138 SER A CA 1
ATOM 618 C C . SER A 1 80 ? 18.290 -14.665 -13.082 1.00 32.19 138 SER A C 1
ATOM 619 O O . SER A 1 80 ? 17.363 -14.720 -13.902 1.00 31.97 138 SER A O 1
ATOM 622 N N . ARG A 1 81 ? 18.856 -15.748 -12.561 1.00 30.31 139 ARG A N 1
ATOM 623 C CA . ARG A 1 81 ? 18.614 -17.081 -13.102 1.00 29.01 139 ARG A CA 1
ATOM 624 C C . ARG A 1 81 ? 18.491 -18.114 -12.000 1.00 27.26 139 ARG A C 1
ATOM 625 O O . ARG A 1 81 ? 19.394 -18.922 -11.798 1.00 27.12 139 ARG A O 1
ATOM 633 N N . PRO A 1 82 ? 17.364 -18.083 -11.271 1.00 25.47 140 PRO A N 1
ATOM 634 C CA . PRO A 1 82 ? 17.189 -18.906 -10.078 1.00 24.33 140 PRO A CA 1
ATOM 635 C C . PRO A 1 82 ? 16.735 -20.345 -10.348 1.00 23.15 140 PRO A C 1
ATOM 636 O O . PRO A 1 82 ? 16.650 -21.138 -9.407 1.00 23.23 140 PRO A O 1
ATOM 640 N N . ASP A 1 83 ? 16.423 -20.681 -11.599 1.00 21.95 141 ASP A N 1
ATOM 641 C CA . ASP A 1 83 ? 15.772 -21.968 -11.889 1.00 20.96 141 ASP A CA 1
ATOM 642 C C . ASP A 1 83 ? 16.650 -22.980 -12.626 1.00 20.35 141 ASP A C 1
ATOM 643 O O . ASP A 1 83 ? 16.625 -24.162 -12.325 1.00 20.25 141 ASP A O 1
ATOM 648 N N . GLU A 1 84 ? 17.387 -22.515 -13.628 1.00 20.79 142 GLU A N 1
ATOM 649 C CA . GLU A 1 84 ? 18.323 -23.380 -14.369 1.00 21.36 142 GLU A CA 1
ATOM 650 C C . GLU A 1 84 ? 19.292 -24.023 -13.407 1.00 20.22 142 GLU A C 1
ATOM 651 O O . GLU A 1 84 ? 19.839 -23.340 -12.526 1.00 18.61 142 GLU A O 1
ATOM 657 N N . GLY A 1 85 ? 19.549 -25.315 -13.593 1.00 18.56 143 GLY A N 1
ATOM 658 C CA . GLY A 1 85 ? 20.535 -25.984 -12.765 1.00 18.01 143 GLY A CA 1
ATOM 659 C C . GLY A 1 85 ? 20.370 -27.478 -12.824 1.00 17.70 143 GLY A C 1
ATOM 660 O O . GLY A 1 85 ? 19.577 -28.003 -13.630 1.00 18.62 143 GLY A O 1
ATOM 661 N N . VAL A 1 86 ? 21.114 -28.148 -11.964 1.00 16.63 144 VAL A N 1
ATOM 662 C CA . VAL A 1 86 ? 21.055 -29.608 -11.818 1.00 16.93 144 VAL A CA 1
ATOM 663 C C . VAL A 1 86 ? 20.370 -29.952 -10.488 1.00 16.23 144 VAL A C 1
ATOM 664 O O . VAL A 1 86 ? 20.836 -29.554 -9.408 1.00 16.11 144 VAL A O 1
ATOM 668 N N . TYR A 1 87 ? 19.291 -30.726 -10.583 1.00 16.09 145 TYR A N 1
ATOM 669 C CA . TYR A 1 87 ? 18.395 -31.015 -9.449 1.00 15.98 145 TYR A CA 1
ATOM 670 C C . TYR A 1 87 ? 18.475 -32.483 -9.049 1.00 16.42 145 TYR A C 1
ATOM 671 O O . TYR A 1 87 ? 18.750 -33.356 -9.899 1.00 17.54 145 TYR A O 1
ATOM 680 N N . VAL A 1 88 ? 18.315 -32.712 -7.750 1.00 17.14 146 VAL A N 1
ATOM 681 C CA A VAL A 1 88 ? 18.149 -34.026 -7.165 0.70 16.42 146 VAL A CA 1
ATOM 682 C CA B VAL A 1 88 ? 18.046 -34.050 -7.229 0.30 16.62 146 VAL A CA 1
ATOM 683 C C . VAL A 1 88 ? 16.938 -33.956 -6.200 1.00 17.01 146 VAL A C 1
ATOM 684 O O . VAL A 1 88 ? 16.731 -32.916 -5.545 1.00 17.44 146 VAL A O 1
ATOM 691 N N . CYS A 1 89 ? 16.180 -35.031 -6.086 1.00 16.43 147 CYS A N 1
ATOM 692 C CA . CYS A 1 89 ? 15.156 -35.090 -5.049 1.00 17.61 147 CYS A CA 1
ATOM 693 C C . CYS A 1 89 ? 15.595 -36.134 -4.048 1.00 17.77 147 CYS A C 1
ATOM 694 O O . CYS A 1 89 ? 16.294 -37.092 -4.405 1.00 16.34 147 CYS A O 1
ATOM 697 N N . VAL A 1 90 ? 15.229 -35.897 -2.786 1.00 16.74 148 VAL A N 1
ATOM 698 C CA . VAL A 1 90 ? 15.523 -36.827 -1.713 1.00 16.90 148 VAL A CA 1
ATOM 699 C C . VAL A 1 90 ? 14.217 -37.157 -1.034 1.00 17.52 148 VAL A C 1
ATOM 700 O O . VAL A 1 90 ? 13.488 -36.246 -0.611 1.00 17.40 148 VAL A O 1
ATOM 704 N N . ALA A 1 91 ? 13.980 -38.452 -0.847 1.00 16.88 149 ALA A N 1
ATOM 705 C CA . ALA A 1 91 ? 12.749 -38.940 -0.244 1.00 17.82 149 ALA A CA 1
ATOM 706 C C . ALA A 1 91 ? 13.118 -39.524 1.133 1.00 16.98 149 ALA A C 1
ATOM 707 O O . ALA A 1 91 ? 14.102 -40.260 1.225 1.00 17.17 149 ALA A O 1
ATOM 709 N N . ARG A 1 92 ? 12.379 -39.181 2.190 1.00 17.54 150 ARG A N 1
ATOM 710 C CA . ARG A 1 92 ? 12.756 -39.600 3.545 1.00 17.39 150 ARG A CA 1
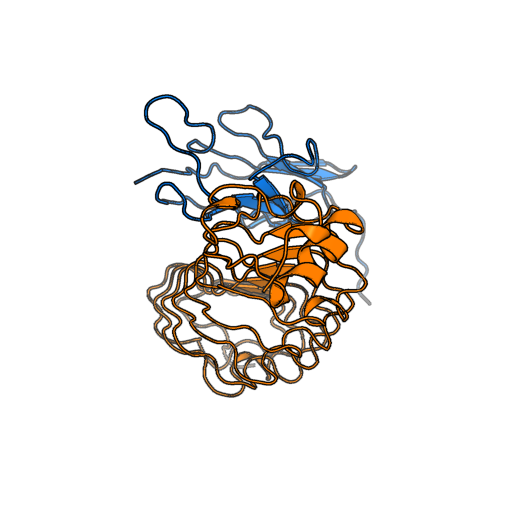ATOM 711 C C . ARG A 1 92 ? 11.523 -40.154 4.225 1.00 15.66 150 ARG A C 1
ATOM 712 O O . ARG A 1 92 ? 10.419 -39.605 4.072 1.00 15.21 150 ARG A O 1
ATOM 720 N N . ASN A 1 93 ? 11.697 -41.244 4.967 1.00 13.60 151 ASN A N 1
ATOM 721 C CA . ASN A 1 93 ? 10.734 -41.537 6.068 1.00 11.79 151 ASN A CA 1
ATOM 722 C C . ASN A 1 93 ? 11.536 -42.042 7.263 1.00 11.79 151 ASN A C 1
ATOM 723 O O . ASN A 1 93 ? 12.759 -42.055 7.213 1.00 12.25 151 ASN A O 1
ATOM 728 N N . TYR A 1 94 ? 10.863 -42.462 8.320 1.00 11.75 152 TYR A N 1
ATOM 729 C CA . TYR A 1 94 ? 11.598 -42.830 9.502 1.00 12.67 152 TYR A CA 1
ATOM 730 C C . TYR A 1 94 ? 12.536 -44.030 9.330 1.00 12.29 152 TYR A C 1
ATOM 731 O O . TYR A 1 94 ? 13.385 -44.270 10.187 1.00 12.86 152 TYR A O 1
ATOM 740 N N . LEU A 1 95 ? 12.379 -44.778 8.241 1.00 12.56 153 LEU A N 1
ATOM 741 C CA . LEU A 1 95 ? 13.223 -45.962 8.019 1.00 12.67 153 LEU A CA 1
ATOM 742 C C . LEU A 1 95 ? 14.455 -45.688 7.153 1.00 13.97 153 LEU A C 1
ATOM 743 O O . LEU A 1 95 ? 15.383 -46.505 7.093 1.00 12.59 153 LEU A O 1
ATOM 748 N N . GLY A 1 96 ? 14.455 -44.555 6.468 1.00 14.17 154 GLY A N 1
ATOM 749 C CA . GLY A 1 96 ? 15.615 -44.228 5.628 1.00 15.30 154 GLY A CA 1
ATOM 750 C C . GLY A 1 96 ? 15.386 -43.145 4.610 1.00 16.20 154 GLY A C 1
ATOM 751 O O . GLY A 1 96 ? 14.428 -42.383 4.681 1.00 14.52 154 GLY A O 1
ATOM 752 N N . GLU A 1 97 ? 16.294 -43.073 3.656 1.00 16.89 155 GLU A N 1
ATOM 753 C CA . GLU A 1 97 ? 16.198 -42.053 2.612 1.00 20.02 155 GLU A CA 1
ATOM 754 C C . GLU A 1 97 ? 16.669 -42.635 1.276 1.00 19.21 155 GLU A C 1
ATOM 755 O O . GLU A 1 97 ? 17.382 -43.649 1.230 1.00 19.45 155 GLU A O 1
ATOM 761 N N . ALA A 1 98 ? 16.215 -42.015 0.194 1.00 18.48 156 ALA A N 1
ATOM 762 C CA . ALA A 1 98 ? 16.636 -42.364 -1.157 1.00 18.75 156 ALA A CA 1
ATOM 763 C C . ALA A 1 98 ? 16.921 -41.065 -1.898 1.00 18.96 156 ALA A C 1
ATOM 764 O O . ALA A 1 98 ? 16.139 -40.128 -1.832 1.00 19.05 156 ALA A O 1
ATOM 766 N N . VAL A 1 99 ? 18.045 -41.024 -2.580 1.00 18.36 157 VAL A N 1
ATOM 767 C CA . VAL A 1 99 ? 18.461 -39.864 -3.381 1.00 18.92 157 VAL A CA 1
ATOM 768 C C . VAL A 1 99 ? 18.330 -40.171 -4.867 1.00 17.95 157 VAL A C 1
ATOM 769 O O . VAL A 1 99 ? 18.836 -41.217 -5.336 1.00 16.52 157 VAL A O 1
ATOM 773 N N . SER A 1 100 ? 17.671 -39.283 -5.626 1.00 18.11 158 SER A N 1
ATOM 774 C CA . SER A 1 100 ? 17.430 -39.559 -7.056 1.00 18.42 158 SER A CA 1
ATOM 775 C C . SER A 1 100 ? 18.701 -39.327 -7.863 1.00 17.68 158 SER A C 1
ATOM 776 O O . SER A 1 100 ? 19.676 -38.776 -7.362 1.00 17.74 158 SER A O 1
ATOM 779 N N . HIS A 1 101 ? 18.687 -39.751 -9.115 1.00 18.06 159 HIS A N 1
ATOM 780 C CA . HIS A 1 101 ? 19.659 -39.304 -10.100 1.00 19.17 159 HIS A CA 1
ATOM 781 C C . HIS A 1 101 ? 19.519 -37.797 -10.323 1.00 17.69 159 HIS A C 1
ATOM 782 O O . HIS A 1 101 ? 18.482 -37.223 -10.042 1.00 17.82 159 HIS A O 1
ATOM 789 N N . ASP A 1 102 ? 20.556 -37.189 -10.890 1.00 18.05 160 ASP A N 1
ATOM 790 C CA . ASP A 1 102 ? 20.552 -35.781 -11.271 1.00 18.42 160 ASP A CA 1
ATOM 791 C C . ASP A 1 102 ? 19.577 -35.576 -12.404 1.00 18.06 160 ASP A C 1
ATOM 792 O O . ASP A 1 102 ? 19.423 -36.447 -13.279 1.00 18.53 160 ASP A O 1
ATOM 797 N N . ALA A 1 103 ? 19.028 -34.378 -12.474 1.00 17.08 161 ALA A N 1
ATOM 798 C CA . ALA A 1 103 ? 18.300 -33.980 -13.682 1.00 17.25 161 ALA A CA 1
ATOM 799 C C . ALA A 1 103 ? 18.647 -32.517 -14.006 1.00 17.45 161 ALA A C 1
ATOM 800 O O . ALA A 1 103 ? 18.572 -31.661 -13.131 1.00 18.78 161 ALA A O 1
ATOM 802 N N . SER A 1 104 ? 18.999 -32.232 -15.250 1.00 16.42 162 SER A N 1
ATOM 803 C CA A SER A 1 104 ? 19.382 -30.879 -15.636 0.70 16.53 162 SER A CA 1
ATOM 804 C CA B SER A 1 104 ? 19.374 -30.885 -15.630 0.30 16.65 162 SER A CA 1
ATOM 805 C C . SER A 1 104 ? 18.153 -30.147 -16.143 1.00 17.35 162 SER A C 1
ATOM 806 O O . SER A 1 104 ? 17.392 -30.692 -16.965 1.00 19.29 162 SER A O 1
ATOM 811 N N . LEU A 1 105 ? 17.947 -28.930 -15.623 1.00 17.13 163 LEU A N 1
ATOM 812 C CA A LEU A 1 105 ? 16.901 -28.041 -16.111 0.70 17.24 163 LEU A CA 1
ATOM 813 C CA B LEU A 1 105 ? 16.904 -28.043 -16.116 0.30 17.38 163 LEU A CA 1
ATOM 814 C C . LEU A 1 105 ? 17.609 -26.909 -16.842 1.00 18.26 163 LEU A C 1
ATOM 815 O O . LEU A 1 105 ? 18.360 -26.126 -16.224 1.00 18.15 163 LEU A O 1
ATOM 824 N N . GLU A 1 106 ? 17.411 -26.859 -18.157 1.00 18.62 164 GLU A N 1
ATOM 825 C CA . GLU A 1 106 ? 18.188 -25.969 -19.020 1.00 21.17 164 GLU A CA 1
ATOM 826 C C . GLU A 1 106 ? 17.255 -25.032 -19.771 1.00 21.37 164 GLU A C 1
ATOM 827 O O . GLU A 1 106 ? 16.156 -25.420 -20.160 1.00 22.19 164 GLU A O 1
ATOM 833 N N . VAL A 1 107 ? 17.679 -23.788 -19.922 1.00 23.02 165 VAL A N 1
ATOM 834 C CA . VAL A 1 107 ? 16.86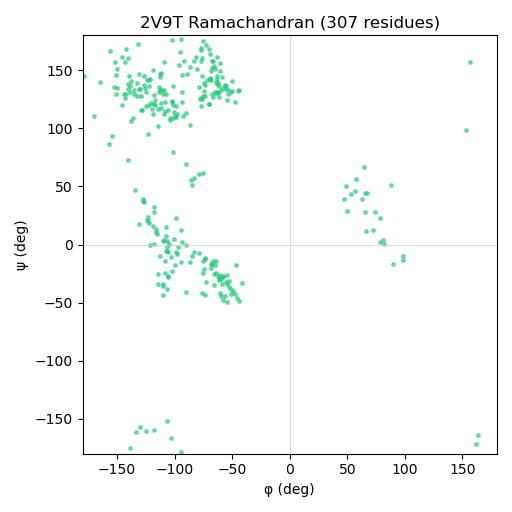3 -22.807 -20.608 1.00 24.89 165 VAL A CA 1
ATOM 835 C C . VAL A 1 107 ? 17.391 -22.610 -22.019 1.00 25.98 165 VAL A C 1
ATOM 836 O O . VAL A 1 107 ? 18.578 -22.332 -22.196 1.00 26.09 165 VAL A O 1
ATOM 840 N N . ALA A 1 108 ? 16.528 -22.832 -23.003 1.00 27.26 166 ALA A N 1
ATOM 841 C CA . ALA A 1 108 ? 16.829 -22.510 -24.403 1.00 30.02 166 ALA A CA 1
ATOM 842 C C . ALA A 1 108 ? 16.414 -21.071 -24.627 1.00 30.67 166 ALA A C 1
ATOM 843 O O . ALA A 1 108 ? 17.149 -20.155 -24.243 1.00 33.12 166 ALA A O 1
ATOM 845 N N . GLY B 2 1 ? -3.359 -63.227 -19.768 1.00 21.52 269 GLY B N 1
ATOM 846 C CA . GLY B 2 1 ? -3.868 -62.065 -20.526 1.00 20.67 269 GLY B CA 1
ATOM 847 C C . GLY B 2 1 ? -3.019 -61.886 -21.769 1.00 20.10 269 GLY B C 1
ATOM 848 O O . GLY B 2 1 ? -2.034 -62.600 -21.952 1.00 21.66 269 GLY B O 1
ATOM 849 N N . SER B 2 2 ? -3.417 -60.970 -22.648 1.00 18.06 270 SER B N 1
ATOM 850 C CA . SER B 2 2 ? -2.615 -60.601 -23.797 1.00 16.08 270 SER B CA 1
ATOM 851 C C . SER B 2 2 ? -1.806 -59.366 -23.369 1.00 15.83 270 SER B C 1
ATOM 852 O O . SER B 2 2 ? -2.040 -58.817 -22.295 1.00 13.94 270 SER B O 1
ATOM 855 N N . LEU B 2 3 ? -0.938 -58.877 -24.246 1.00 13.73 271 LEU B N 1
ATOM 856 C CA . LEU B 2 3 ? -0.120 -57.696 -23.951 1.00 13.53 271 LEU B CA 1
ATOM 857 C C . LEU B 2 3 ? -0.913 -56.382 -24.017 1.00 15.00 271 LEU B C 1
ATOM 858 O O . LEU B 2 3 ? -1.566 -56.121 -25.031 1.00 14.77 271 LEU B O 1
ATOM 863 N N . HIS B 2 4 ? -0.845 -55.564 -22.962 1.00 14.12 272 HIS B N 1
ATOM 864 C CA . HIS B 2 4 ? -1.550 -54.281 -22.950 1.00 15.46 272 HIS B CA 1
ATOM 865 C C . HIS B 2 4 ? -0.638 -53.067 -22.704 1.00 17.32 272 HIS B C 1
ATOM 866 O O . HIS B 2 4 ? -1.098 -51.975 -22.385 1.00 19.67 272 HIS B O 1
ATOM 873 N N . CYS B 2 5 ? 0.660 -53.244 -22.950 1.00 16.46 273 CYS B N 1
ATOM 874 C CA . CYS B 2 5 ? 1.601 -52.140 -22.789 1.00 16.06 273 CYS B CA 1
ATOM 875 C C . CYS B 2 5 ? 2.095 -51.775 -24.191 1.00 14.79 273 CYS B C 1
ATOM 876 O O . CYS B 2 5 ? 2.612 -52.639 -24.913 1.00 13.35 273 CYS B O 1
ATOM 879 N N . PRO B 2 6 ? 1.893 -50.504 -24.612 1.00 14.99 274 PRO B N 1
ATOM 880 C CA . PRO B 2 6 ? 2.436 -50.091 -25.928 1.00 14.45 274 PRO B CA 1
ATOM 881 C C . PRO B 2 6 ? 3.957 -50.198 -25.891 1.00 13.35 274 PRO B C 1
ATOM 882 O O . PRO B 2 6 ? 4.560 -49.881 -24.856 1.00 12.29 274 PRO B O 1
ATOM 886 N N . ALA B 2 7 ? 4.562 -50.628 -26.999 1.00 12.95 275 ALA B N 1
ATOM 887 C CA . ALA B 2 7 ? 6.013 -50.833 -27.084 1.00 13.15 275 ALA B CA 1
ATOM 888 C C . ALA B 2 7 ? 6.751 -49.513 -26.864 1.00 12.54 275 ALA B C 1
ATOM 889 O O . ALA B 2 7 ? 7.882 -49.521 -26.372 1.00 12.56 275 ALA B O 1
ATOM 891 N N . ALA B 2 8 ? 6.123 -48.380 -27.185 1.00 11.43 276 ALA B N 1
ATOM 892 C CA . ALA B 2 8 ? 6.808 -47.086 -27.053 1.00 12.29 276 ALA B CA 1
ATOM 893 C C . ALA B 2 8 ? 6.899 -46.687 -25.575 1.00 13.16 276 ALA B C 1
ATOM 894 O O . ALA B 2 8 ? 7.712 -45.850 -25.198 1.00 14.42 276 ALA B O 1
ATOM 896 N N . CYS B 2 9 ? 6.026 -47.267 -24.761 1.00 12.98 277 CYS B N 1
ATOM 897 C CA . CYS B 2 9 ? 5.930 -46.886 -23.375 1.00 13.92 277 CYS B CA 1
ATOM 898 C C . CYS B 2 9 ? 6.625 -47.905 -22.472 1.00 14.14 277 CYS B C 1
ATOM 899 O O . CYS B 2 9 ? 7.130 -48.958 -22.901 1.00 14.61 277 CYS B O 1
ATOM 902 N N . THR B 2 10 ? 6.659 -47.588 -21.191 1.00 14.86 278 THR B N 1
ATOM 903 C CA . THR B 2 10 ? 6.957 -48.633 -20.183 1.00 16.13 278 THR B CA 1
ATOM 904 C C . THR B 2 10 ? 5.770 -48.713 -19.219 1.00 17.22 278 THR B C 1
ATOM 905 O O . THR B 2 10 ? 5.170 -47.706 -18.877 1.00 17.09 278 THR B O 1
ATOM 909 N N . CYS B 2 11 ? 5.433 -49.925 -18.788 1.00 18.38 279 CYS B N 1
ATOM 910 C CA . CYS B 2 11 ? 4.342 -50.081 -17.840 1.00 19.84 279 CYS B CA 1
ATOM 911 C C . CYS B 2 11 ? 4.915 -50.711 -16.577 1.00 20.82 279 CYS B C 1
ATOM 912 O O . CYS B 2 11 ? 5.425 -51.822 -16.609 1.00 21.83 279 CYS B O 1
ATOM 915 N N . SER B 2 12 ? 4.937 -49.956 -15.499 1.00 21.32 280 SER B N 1
ATOM 916 C CA A SER B 2 12 ? 5.444 -50.434 -14.209 0.70 22.06 280 SER B CA 1
ATOM 917 C CA B SER B 2 12 ? 5.404 -50.489 -14.224 0.30 21.38 280 SER B CA 1
ATOM 918 C C . SER B 2 12 ? 4.395 -50.230 -13.122 1.00 21.90 280 SER B C 1
ATOM 919 O O . SER B 2 12 ? 4.059 -49.089 -12.835 1.00 21.81 280 SER B O 1
ATOM 924 N N . ASN B 2 13 ? 3.937 -51.328 -12.519 1.00 22.32 281 ASN B N 1
ATOM 925 C CA . ASN B 2 13 ? 3.003 -51.258 -11.383 1.00 22.53 281 ASN B CA 1
ATOM 926 C C . ASN B 2 13 ? 1.856 -50.311 -11.758 1.00 21.56 281 ASN B C 1
ATOM 927 O O . ASN B 2 13 ? 1.585 -49.353 -11.040 1.00 22.31 281 ASN B O 1
ATOM 932 N N . ASN B 2 14 ? 1.260 -50.524 -12.928 1.00 20.51 282 ASN B N 1
ATOM 933 C CA . ASN B 2 14 ? 0.102 -49.708 -13.335 1.00 20.37 282 ASN B CA 1
ATOM 934 C C . ASN B 2 14 ? 0.358 -48.218 -13.605 1.00 19.09 282 ASN B C 1
ATOM 935 O O . ASN B 2 14 ? -0.578 -47.420 -13.817 1.00 18.76 282 ASN B O 1
ATOM 940 N N . ILE B 2 15 ? 1.633 -47.856 -13.671 1.00 18.33 283 ILE B N 1
ATOM 941 C CA . ILE B 2 15 ? 2.005 -46.541 -14.169 1.00 20.14 283 ILE B CA 1
ATOM 942 C C . ILE B 2 15 ? 2.489 -46.688 -15.623 1.00 20.21 283 ILE B C 1
ATOM 943 O O . ILE B 2 15 ? 3.463 -47.425 -15.876 1.00 21.21 283 ILE B O 1
ATOM 948 N N . VAL B 2 16 ? 1.826 -46.027 -16.557 1.00 18.38 284 VAL B N 1
ATOM 949 C CA . VAL B 2 16 ? 2.214 -46.162 -17.942 1.00 17.42 284 VAL B CA 1
ATOM 950 C C . VAL B 2 16 ? 2.887 -44.886 -18.454 1.00 16.07 284 VAL B C 1
ATOM 951 O O . VAL B 2 16 ? 2.255 -43.909 -18.563 1.00 16.18 284 VAL B O 1
ATOM 955 N N . ASP B 2 17 ? 4.168 -45.004 -18.794 1.00 14.12 285 ASP B N 1
ATOM 956 C CA . ASP B 2 17 ? 5.002 -43.865 -19.066 1.00 14.03 285 ASP B CA 1
ATOM 957 C C . ASP B 2 17 ? 5.286 -43.858 -20.569 1.00 14.99 285 ASP B C 1
ATOM 958 O O . ASP B 2 17 ? 5.974 -44.726 -21.058 1.00 13.71 285 ASP B O 1
ATOM 963 N N . CYS B 2 18 ? 4.753 -42.863 -21.275 1.00 16.36 286 CYS B N 1
ATOM 964 C CA . CYS B 2 18 ? 4.840 -42.794 -22.740 1.00 16.09 286 CYS B CA 1
ATOM 965 C C . CYS B 2 18 ? 5.485 -41.443 -23.127 1.00 16.15 286 CYS B C 1
ATOM 966 O O . CYS B 2 18 ? 5.313 -40.952 -24.245 1.00 17.35 286 CYS B O 1
ATOM 969 N N . ARG B 2 19 ? 6.214 -40.825 -22.200 1.00 15.74 287 ARG B N 1
ATOM 970 C CA . ARG B 2 19 ? 6.673 -39.450 -22.400 1.00 15.62 287 ARG B CA 1
ATOM 971 C C . ARG B 2 19 ? 7.734 -39.337 -23.504 1.00 15.46 287 ARG B C 1
ATOM 972 O O . ARG B 2 19 ? 8.598 -40.197 -23.615 1.00 16.10 287 ARG B O 1
ATOM 980 N N . GLY B 2 20 ? 7.682 -38.272 -24.287 1.00 15.41 288 GLY B N 1
ATOM 981 C CA . GLY B 2 20 ? 8.777 -37.934 -25.207 1.00 14.98 288 GLY B CA 1
ATOM 982 C C . GLY B 2 20 ? 9.011 -38.982 -26.266 1.00 14.93 288 GLY B C 1
ATOM 983 O O . GLY B 2 20 ? 10.180 -39.230 -26.657 1.00 16.64 288 GLY B O 1
ATOM 984 N N . LYS B 2 21 ? 7.916 -39.560 -26.784 1.00 14.13 289 LYS B N 1
ATOM 985 C CA . LYS B 2 21 ? 8.028 -40.648 -27.776 1.00 15.64 289 LYS B CA 1
ATOM 986 C C . LYS B 2 21 ? 7.468 -40.309 -29.145 1.00 14.92 289 LYS B C 1
ATOM 987 O O . LYS B 2 21 ? 7.359 -41.183 -30.010 1.00 15.09 289 LYS B O 1
ATOM 993 N N . GLY B 2 22 ? 7.198 -39.023 -29.383 1.00 16.50 290 GLY B N 1
ATOM 994 C CA . GLY B 2 22 ? 6.739 -38.584 -30.671 1.00 15.99 290 GLY B CA 1
ATOM 995 C C . GLY B 2 22 ? 5.365 -39.164 -31.008 1.00 15.45 290 GLY B C 1
ATOM 996 O O . GLY B 2 22 ? 5.055 -39.374 -32.175 1.00 17.07 290 GLY B O 1
ATOM 997 N N . LEU B 2 23 ? 4.558 -39.466 -29.996 1.00 15.85 291 LEU B N 1
ATOM 998 C CA . LEU B 2 23 ? 3.209 -39.999 -30.249 1.00 17.06 291 LEU B CA 1
ATOM 999 C C . LEU B 2 23 ? 2.237 -38.928 -30.743 1.00 17.68 291 LEU B C 1
ATOM 1000 O O . LEU B 2 23 ? 2.229 -37.836 -30.219 1.00 18.12 291 LEU B O 1
ATOM 1005 N N . THR B 2 24 ? 1.407 -39.270 -31.724 1.00 18.28 292 THR B N 1
ATOM 1006 C CA . THR B 2 24 ? 0.393 -38.321 -32.211 1.00 19.45 292 THR B CA 1
ATOM 1007 C C . THR B 2 24 ? -0.984 -38.645 -31.705 1.00 20.29 292 THR B C 1
ATOM 1008 O O . THR B 2 24 ? -1.920 -37.843 -31.832 1.00 21.16 292 THR B O 1
ATOM 1012 N N . GLU B 2 25 ? -1.128 -39.812 -31.107 1.00 19.75 293 GLU B N 1
ATOM 1013 C CA . GLU B 2 25 ? -2.411 -40.147 -30.506 1.00 21.53 293 GLU B CA 1
ATOM 1014 C C . GLU B 2 25 ? -2.204 -40.867 -29.195 1.00 20.45 293 GLU B C 1
ATOM 1015 O O . GLU B 2 25 ? -1.148 -41.427 -28.954 1.00 19.86 293 GLU B O 1
ATOM 1021 N N . ILE B 2 26 ? -3.237 -40.875 -28.368 1.00 19.86 294 ILE B N 1
ATOM 1022 C CA . ILE B 2 26 ? -3.189 -41.636 -27.123 1.00 19.58 294 ILE B CA 1
ATOM 1023 C C . ILE B 2 26 ? -3.156 -43.124 -27.491 1.00 19.38 294 ILE B C 1
ATOM 1024 O O . ILE B 2 26 ? -3.992 -43.586 -28.269 1.00 18.08 294 ILE B O 1
ATOM 1029 N N . PRO B 2 27 ? -2.196 -43.900 -26.917 1.00 20.22 295 PRO B N 1
ATOM 1030 C CA . PRO B 2 27 ? -2.222 -45.322 -27.200 1.00 20.92 295 PRO B CA 1
ATOM 1031 C C . PRO B 2 27 ? -3.515 -45.966 -26.692 1.00 21.00 295 PRO B C 1
ATOM 1032 O O . PRO B 2 27 ? -3.998 -45.637 -25.594 1.00 20.94 295 PRO B O 1
ATOM 1036 N N . THR B 2 28 ? -4.076 -46.864 -27.486 1.00 22.53 296 THR B N 1
ATOM 1037 C CA . THR B 2 28 ? -5.322 -47.533 -27.082 1.00 23.91 296 THR B CA 1
ATOM 1038 C C . THR B 2 28 ? -5.021 -48.881 -26.413 1.00 24.01 296 THR B C 1
ATOM 1039 O O . THR B 2 28 ? -3.901 -49.343 -26.473 1.00 22.84 296 THR B O 1
ATOM 1043 N N . ASN B 2 29 ? -5.998 -49.484 -25.733 1.00 24.81 297 ASN B N 1
ATOM 1044 C CA . ASN B 2 29 ? -5.800 -50.885 -25.238 1.00 26.28 297 ASN B CA 1
ATOM 1045 C C . ASN B 2 29 ? -4.848 -51.001 -24.031 1.00 25.05 297 ASN B C 1
ATOM 1046 O O . ASN B 2 29 ? -4.176 -52.033 -23.846 1.00 26.14 297 ASN B O 1
ATOM 1051 N N . LEU B 2 30 ? -4.774 -49.951 -23.228 1.00 22.86 298 LEU B N 1
ATOM 1052 C CA . LEU B 2 30 ? -3.877 -49.897 -22.067 1.00 20.59 298 LEU B CA 1
ATOM 1053 C C . LEU B 2 30 ? -4.410 -50.876 -20.995 1.00 20.26 298 LEU B C 1
ATOM 1054 O O . LEU B 2 30 ? -5.539 -51.348 -21.123 1.00 20.41 298 LEU B O 1
ATOM 1059 N N . PRO B 2 31 ? -3.621 -51.177 -19.937 1.00 18.92 299 PRO B N 1
ATOM 1060 C CA . PRO B 2 31 ? -4.122 -52.065 -18.890 1.00 19.96 299 PRO B CA 1
ATOM 1061 C C . PRO B 2 31 ? -5.349 -51.471 -18.204 1.00 19.14 299 PRO B C 1
ATOM 1062 O O . PRO B 2 31 ? -5.361 -50.286 -17.918 1.00 18.08 299 PRO B O 1
ATOM 1066 N N . GLU B 2 32 ? -6.372 -52.278 -17.962 1.00 19.62 300 GLU B N 1
ATOM 1067 C CA . GLU B 2 32 ? -7.596 -51.748 -17.320 1.00 21.13 300 GLU B CA 1
ATOM 1068 C C . GLU B 2 32 ? -7.321 -51.270 -15.886 1.00 19.17 300 GLU B C 1
ATOM 1069 O O . GLU B 2 32 ? -8.107 -50.501 -15.326 1.00 18.40 300 GLU B O 1
ATOM 1075 N N . THR B 2 33 ? -6.199 -51.722 -15.318 1.00 17.44 301 THR B N 1
ATOM 1076 C CA . THR B 2 33 ? -5.813 -51.437 -13.937 1.00 16.93 301 THR B CA 1
ATOM 1077 C C . THR B 2 33 ? -4.950 -50.154 -13.801 1.00 16.84 301 THR B C 1
ATOM 1078 O O . THR B 2 33 ? -4.533 -49.803 -12.691 1.00 17.63 301 THR B O 1
ATOM 1082 N N . ILE B 2 34 ? -4.671 -49.494 -14.932 1.00 17.06 302 ILE B N 1
ATOM 1083 C CA . ILE B 2 34 ? -3.788 -48.301 -15.007 1.00 16.85 302 ILE B CA 1
ATOM 1084 C C . ILE B 2 34 ? -4.218 -47.235 -13.972 1.00 16.89 302 ILE B C 1
ATOM 1085 O O . ILE B 2 34 ? -5.422 -46.926 -13.846 1.00 16.85 302 ILE B O 1
ATOM 1090 N N . THR B 2 35 ? -3.255 -46.724 -13.201 1.00 14.99 303 THR B N 1
ATOM 1091 C CA . THR B 2 35 ? -3.555 -45.612 -12.276 1.00 15.69 303 THR B CA 1
ATOM 1092 C C . THR B 2 35 ? -2.943 -44.271 -12.734 1.00 15.27 303 THR B C 1
ATOM 1093 O O . THR B 2 35 ? -3.327 -43.197 -12.248 1.00 15.63 303 THR B O 1
ATOM 1097 N N . GLU B 2 36 ? -2.011 -44.319 -13.687 1.00 15.63 304 GLU B N 1
ATOM 1098 C CA . GLU B 2 36 ? -1.338 -43.108 -14.079 1.00 16.92 304 GLU B CA 1
ATOM 1099 C C . GLU B 2 36 ? -0.939 -43.265 -15.548 1.00 15.53 304 GLU B C 1
ATOM 1100 O O . GLU B 2 36 ? -0.351 -44.308 -15.968 1.00 15.52 304 GLU B O 1
ATOM 1106 N N . ILE B 2 37 ? -1.293 -42.249 -16.340 1.00 15.61 305 ILE B N 1
ATOM 1107 C CA . ILE B 2 37 ? -0.912 -42.235 -17.734 1.00 14.79 305 ILE B CA 1
ATOM 1108 C C . ILE B 2 37 ? -0.094 -40.956 -18.046 1.00 15.34 305 ILE B C 1
ATOM 1109 O O . ILE B 2 37 ? -0.593 -39.837 -17.870 1.00 15.37 305 ILE B O 1
ATOM 1114 N N . ARG B 2 38 ? 1.128 -41.155 -18.503 1.00 15.31 306 ARG B N 1
ATOM 1115 C CA . ARG B 2 38 ? 2.103 -40.076 -18.666 1.00 14.78 306 ARG B CA 1
ATOM 1116 C C . ARG B 2 38 ? 2.417 -39.905 -20.175 1.00 15.41 306 ARG B C 1
ATOM 1117 O O . ARG B 2 38 ? 3.148 -40.713 -20.778 1.00 16.27 306 ARG B O 1
ATOM 1125 N N . LEU B 2 39 ? 1.816 -38.872 -20.771 1.00 13.74 307 LEU B N 1
ATOM 1126 C CA . LEU B 2 39 ? 1.901 -38.608 -22.212 1.00 15.17 307 LEU B CA 1
ATOM 1127 C C . LEU B 2 39 ? 2.551 -37.257 -22.489 1.00 15.48 307 LEU B C 1
ATOM 1128 O O . LEU B 2 39 ? 2.509 -36.738 -23.624 1.00 14.35 307 LEU B O 1
ATOM 1133 N N . GLU B 2 40 ? 3.215 -36.698 -21.484 1.00 15.53 308 GLU B N 1
ATOM 1134 C CA . GLU B 2 40 ? 3.800 -35.380 -21.691 1.00 16.12 308 GLU B CA 1
ATOM 1135 C C . GLU B 2 40 ? 4.909 -35.431 -22.767 1.00 16.18 308 GLU B C 1
ATOM 1136 O O . GLU B 2 40 ? 5.565 -36.488 -22.983 1.00 14.26 308 GLU B O 1
ATOM 1142 N N . GLN B 2 41 ? 5.060 -34.288 -23.429 1.00 15.69 309 GLN B N 1
ATOM 1143 C CA . GLN B 2 41 ? 6.111 -34.088 -24.437 1.00 17.45 309 GLN B CA 1
ATOM 1144 C C . GLN B 2 41 ? 5.900 -35.005 -25.645 1.00 17.75 309 GLN B C 1
ATOM 1145 O O . GLN B 2 41 ? 6.824 -35.673 -26.111 1.00 18.75 309 GLN B O 1
ATOM 1151 N N . ASN B 2 42 ? 4.671 -35.105 -26.116 1.00 16.12 310 ASN B N 1
ATOM 1152 C CA . ASN B 2 42 ? 4.433 -35.797 -27.393 1.00 15.32 310 ASN B CA 1
ATOM 1153 C C . ASN B 2 42 ? 3.833 -34.830 -28.420 1.00 15.07 310 ASN B C 1
ATOM 1154 O O . ASN B 2 42 ? 4.014 -33.600 -28.276 1.00 15.39 310 ASN B O 1
ATOM 1159 N N . THR B 2 43 ? 3.187 -35.343 -29.466 1.00 14.91 311 THR B N 1
ATOM 1160 C CA A THR B 2 43 ? 2.593 -34.431 -30.471 0.70 15.92 311 THR B CA 1
ATOM 1161 C CA B THR B 2 43 ? 2.633 -34.496 -30.517 0.30 15.45 311 THR B CA 1
ATOM 1162 C C . THR B 2 43 ? 1.114 -34.700 -30.715 1.00 15.33 311 THR B C 1
ATOM 1163 O O . THR B 2 43 ? 0.622 -34.637 -31.847 1.00 16.14 311 THR B O 1
ATOM 1170 N N . ILE B 2 44 ? 0.395 -34.939 -29.631 1.00 15.55 312 ILE B N 1
ATOM 1171 C CA . ILE B 2 44 ? -1.029 -35.229 -29.665 1.00 15.32 312 ILE B CA 1
ATOM 1172 C C . ILE B 2 44 ? -1.739 -33.900 -29.941 1.00 14.80 312 ILE B C 1
ATOM 1173 O O . ILE B 2 44 ? -1.399 -32.877 -29.330 1.00 16.07 312 ILE B O 1
ATOM 1178 N N . LYS B 2 45 ? -2.669 -33.921 -30.886 1.00 14.98 313 LYS B N 1
ATOM 1179 C CA . LYS B 2 45 ? -3.407 -32.712 -31.309 1.00 15.87 313 LYS B CA 1
ATOM 1180 C C . LYS B 2 45 ? -4.871 -32.687 -30.790 1.00 16.72 313 LYS B C 1
ATOM 1181 O O . LYS B 2 45 ? -5.482 -31.617 -30.608 1.00 16.47 313 LYS B O 1
ATOM 1187 N N . VAL B 2 46 ? -5.435 -33.875 -30.585 1.00 16.43 314 VAL B N 1
ATOM 1188 C CA . VAL B 2 46 ? -6.864 -34.007 -30.321 1.00 18.37 314 VAL B CA 1
ATOM 1189 C C . VAL B 2 46 ? -7.044 -35.078 -29.245 1.00 18.56 314 VAL B C 1
ATOM 1190 O O . VAL B 2 46 ? -6.439 -36.175 -29.339 1.00 19.72 314 VAL B O 1
ATOM 1194 N N . ILE B 2 47 ? -7.882 -34.789 -28.244 1.00 16.05 315 ILE B N 1
ATOM 1195 C CA . ILE B 2 47 ? -8.305 -35.809 -27.298 1.00 17.18 315 ILE B CA 1
ATOM 1196 C C . ILE B 2 47 ? -9.693 -36.318 -27.727 1.00 16.99 315 ILE B C 1
ATOM 1197 O O . ILE B 2 47 ? -10.677 -35.590 -27.634 1.00 16.33 315 ILE B O 1
ATOM 1202 N N . PRO B 2 48 ? -9.767 -37.562 -28.224 1.00 17.50 316 PRO B N 1
ATOM 1203 C CA . PRO B 2 48 ? -10.967 -38.083 -28.893 1.00 17.88 316 PRO B CA 1
ATOM 1204 C C . PRO B 2 48 ? -12.075 -38.466 -27.905 1.00 17.47 316 PRO B C 1
ATOM 1205 O O . PRO B 2 48 ? -11.816 -38.547 -26.698 1.00 16.45 316 PRO B O 1
ATOM 1209 N N . PRO B 2 49 ? -13.306 -38.697 -28.422 1.00 17.31 317 PRO B N 1
ATOM 1210 C CA . PRO B 2 49 ? -14.452 -39.105 -27.593 1.00 17.55 317 PRO B CA 1
ATOM 1211 C C . PRO B 2 49 ? -14.111 -40.213 -26.584 1.00 16.86 317 PRO B C 1
ATOM 1212 O O . PRO B 2 49 ? -13.466 -41.217 -26.943 1.00 17.89 317 PRO B O 1
ATOM 1216 N N . GLY B 2 50 ? -14.510 -40.022 -25.338 1.00 16.43 318 GLY B N 1
ATOM 1217 C CA . GLY B 2 50 ? -14.270 -41.018 -24.280 1.00 17.56 318 GLY B CA 1
ATOM 1218 C C . GLY B 2 50 ? -12.855 -41.543 -24.143 1.00 17.89 318 GLY B C 1
ATOM 1219 O O . GLY B 2 50 ? -12.670 -42.679 -23.668 1.00 18.04 318 GLY B O 1
ATOM 1220 N N . ALA B 2 51 ? -11.850 -40.721 -24.513 1.00 16.26 319 ALA B N 1
ATOM 1221 C CA . ALA B 2 51 ? -10.425 -41.136 -24.502 1.00 16.62 319 ALA B CA 1
ATOM 1222 C C . ALA B 2 51 ? -10.009 -41.911 -23.242 1.00 16.70 319 ALA B C 1
ATOM 1223 O O . ALA B 2 51 ? -9.379 -42.955 -23.352 1.00 17.54 319 ALA B O 1
ATOM 1225 N N . PHE B 2 52 ? -10.349 -41.393 -22.062 1.00 15.50 320 PHE B N 1
ATOM 1226 C CA . PHE B 2 52 ? -9.896 -41.976 -20.800 1.00 15.16 320 PHE B CA 1
ATOM 1227 C C . PHE B 2 52 ? -10.963 -42.726 -20.023 1.00 14.18 320 PHE B C 1
ATOM 1228 O O . PHE B 2 52 ? -10.651 -43.363 -18.997 1.00 14.07 320 PHE B O 1
ATOM 1236 N N . SER B 2 53 ? -12.198 -42.661 -20.519 1.00 13.12 321 SER B N 1
ATOM 1237 C CA . SER B 2 53 ? -13.349 -43.256 -19.831 1.00 14.35 321 SER B CA 1
ATOM 1238 C C . SER B 2 53 ? -13.208 -44.718 -19.446 1.00 14.90 321 SER B C 1
ATOM 1239 O O . SER B 2 53 ? -13.747 -45.114 -18.400 1.00 13.77 321 SER B O 1
ATOM 1242 N N . PRO B 2 54 ? -12.539 -45.539 -20.286 1.00 14.59 322 PRO B N 1
ATOM 1243 C CA . PRO B 2 54 ? -12.435 -46.955 -19.860 1.00 15.54 322 PRO B CA 1
ATOM 1244 C C . PRO B 2 54 ? -11.578 -47.235 -18.620 1.00 13.85 322 PRO B C 1
ATOM 1245 O O . PRO B 2 54 ? -11.697 -48.314 -17.992 1.00 15.56 322 PRO B O 1
ATOM 1249 N N . TYR B 2 55 ? -10.744 -46.284 -18.226 1.00 13.07 323 TYR B N 1
ATOM 1250 C CA . TYR B 2 55 ? -9.676 -46.577 -17.245 1.00 13.65 323 TYR B CA 1
ATOM 1251 C C . TYR B 2 55 ? -10.084 -46.066 -15.841 1.00 13.73 323 TYR B C 1
ATOM 1252 O O . TYR B 2 55 ? -9.656 -44.972 -15.379 1.00 14.31 323 TYR B O 1
ATOM 1261 N N . LYS B 2 56 ? -10.924 -46.867 -15.187 1.00 13.12 324 LYS B N 1
ATOM 1262 C CA . LYS B 2 56 ? -11.635 -46.430 -13.978 1.00 14.75 324 LYS B CA 1
ATOM 1263 C C . LYS B 2 56 ? -10.734 -46.221 -12.771 1.00 15.61 324 LYS B C 1
ATOM 1264 O O . LYS B 2 56 ? -11.091 -45.489 -11.825 1.00 16.19 324 LYS B O 1
ATOM 1270 N N . LYS B 2 57 ? -9.562 -46.833 -12.812 1.00 14.21 325 LYS B N 1
ATOM 1271 C CA . LYS B 2 57 ? -8.621 -46.654 -11.684 1.00 14.65 325 LYS B CA 1
ATOM 1272 C C . LYS B 2 57 ? -7.635 -45.510 -11.946 1.00 14.45 325 LYS B C 1
ATOM 1273 O O . LYS B 2 57 ? -6.800 -45.229 -11.103 1.00 14.51 325 LYS B O 1
ATOM 1279 N N . LEU B 2 58 ? -7.763 -44.815 -13.083 1.00 13.50 326 LEU B N 1
ATOM 1280 C CA . LEU B 2 58 ? -6.888 -43.615 -13.312 1.00 14.68 326 LEU B CA 1
ATOM 1281 C C . LEU B 2 58 ? -6.940 -42.557 -12.179 1.00 14.29 326 LEU B C 1
ATOM 1282 O O . LEU B 2 58 ? -8.024 -42.082 -11.785 1.00 14.14 326 LEU B O 1
ATOM 1287 N N . ARG B 2 59 ? -5.759 -42.230 -11.638 1.00 13.88 327 ARG B N 1
ATOM 1288 C CA . ARG B 2 59 ? -5.606 -41.160 -10.690 1.00 14.08 327 ARG B CA 1
ATOM 1289 C C . ARG B 2 59 ? -4.900 -39.939 -11.243 1.00 14.61 327 ARG B C 1
ATOM 1290 O O . ARG B 2 59 ? -5.075 -38.842 -10.716 1.00 15.29 327 ARG B O 1
ATOM 1298 N N . ARG B 2 60 ? -4.085 -40.120 -12.289 1.00 13.89 328 ARG B N 1
ATOM 1299 C CA . ARG B 2 60 ? -3.274 -39.034 -12.840 1.00 14.78 328 ARG B CA 1
ATOM 1300 C C . ARG B 2 60 ? -3.203 -39.151 -14.342 1.00 15.20 328 ARG B C 1
ATOM 1301 O O . ARG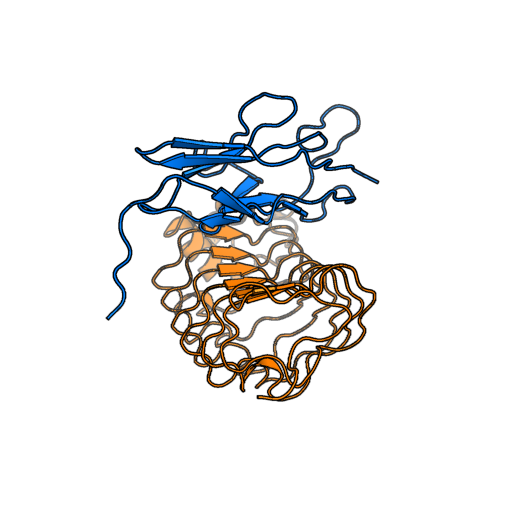 B 2 60 ? -2.833 -40.232 -14.852 1.00 13.82 328 ARG B O 1
ATOM 1309 N N . ILE B 2 61 ? -3.568 -38.057 -15.019 1.00 15.08 329 ILE B 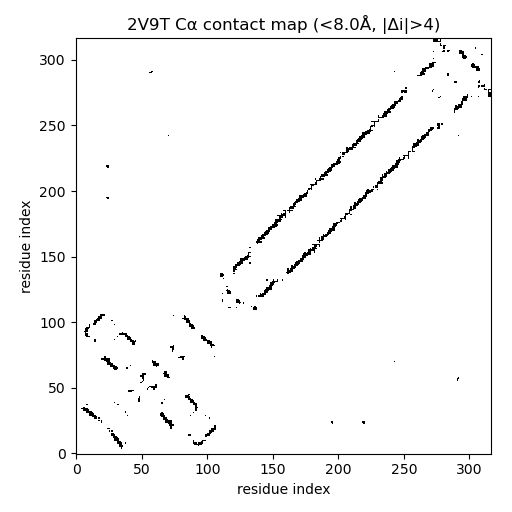N 1
ATOM 1310 C CA . ILE B 2 61 ? -3.432 -37.959 -16.487 1.00 15.06 329 ILE B CA 1
ATOM 1311 C C . ILE B 2 61 ? -2.521 -36.773 -16.755 1.00 15.82 329 ILE B C 1
ATOM 1312 O O . ILE B 2 61 ? -2.826 -35.655 -16.317 1.00 15.76 329 ILE B O 1
ATOM 1317 N N . ASP B 2 62 ? -1.395 -36.998 -17.447 1.00 15.14 330 ASP B N 1
ATOM 1318 C CA . ASP B 2 62 ? -0.527 -35.870 -17.778 1.00 14.84 330 ASP B CA 1
ATOM 1319 C C . ASP B 2 62 ? -0.407 -35.764 -19.310 1.00 14.14 330 ASP B C 1
ATOM 1320 O O . ASP B 2 62 ? 0.154 -36.692 -19.946 1.00 14.61 330 ASP B O 1
ATOM 1325 N N . LEU B 2 63 ? -0.894 -34.642 -19.863 1.00 13.71 331 LEU B N 1
ATOM 1326 C CA . LEU B 2 63 ? -0.858 -34.408 -21.280 1.00 14.97 331 LEU B CA 1
ATOM 1327 C C . LEU B 2 63 ? -0.122 -33.120 -21.540 1.00 14.97 331 LEU B C 1
ATOM 1328 O O . LEU B 2 63 ? -0.306 -32.523 -22.588 1.00 15.24 331 LEU B O 1
ATOM 1333 N N . SER B 2 64 ? 0.748 -32.698 -20.607 1.00 15.51 332 SER B N 1
ATOM 1334 C CA . SER B 2 64 ? 1.398 -31.393 -20.778 1.00 15.86 332 SER B CA 1
ATOM 1335 C C . SER B 2 64 ? 2.315 -31.405 -21.997 1.00 16.17 332 SER B C 1
ATOM 1336 O O . SER B 2 64 ? 2.786 -32.476 -22.391 1.00 15.11 332 SER B O 1
ATOM 1339 N N . ASN B 2 65 ? 2.543 -30.238 -22.611 1.00 16.32 333 ASN B N 1
ATOM 1340 C CA . ASN B 2 65 ? 3.517 -30.139 -23.698 1.00 16.49 333 ASN B CA 1
ATOM 1341 C C . ASN B 2 65 ? 3.190 -31.112 -24.840 1.00 16.61 333 ASN B C 1
ATOM 1342 O O . ASN B 2 65 ? 4.044 -31.881 -25.326 1.00 16.54 333 ASN B O 1
ATOM 1347 N N . ASN B 2 66 ? 1.927 -31.120 -25.209 1.00 15.25 334 ASN B N 1
ATOM 1348 C CA . ASN B 2 66 ? 1.537 -31.688 -26.498 1.00 15.43 334 ASN B CA 1
ATOM 1349 C C . ASN B 2 66 ? 1.177 -30.554 -27.455 1.00 15.36 334 ASN B C 1
ATOM 1350 O O . ASN B 2 66 ? 1.724 -29.450 -27.316 1.00 15.08 334 ASN B O 1
ATOM 1355 N N . GLN B 2 67 ? 0.297 -30.806 -28.414 1.00 15.56 335 GLN B N 1
ATOM 1356 C CA . GLN B 2 67 ? -0.184 -29.751 -29.307 1.00 18.16 335 GLN B CA 1
ATOM 1357 C C . GLN B 2 67 ? -1.713 -29.743 -29.306 1.00 16.54 335 GLN B C 1
ATOM 1358 O O . GLN B 2 67 ? -2.348 -29.532 -30.333 1.00 16.05 335 GLN B O 1
ATOM 1364 N N . ILE B 2 68 ? -2.302 -29.964 -28.136 1.00 16.21 336 ILE B N 1
ATOM 1365 C CA . ILE B 2 68 ? -3.741 -30.223 -28.084 1.00 15.64 336 ILE B CA 1
ATOM 1366 C C . ILE B 2 68 ? -4.554 -28.974 -28.418 1.00 16.34 336 ILE B C 1
ATOM 1367 O O . ILE B 2 68 ? -4.429 -27.960 -27.750 1.00 17.21 336 ILE B O 1
ATOM 1372 N N . SER B 2 69 ? -5.377 -29.062 -29.461 1.00 16.54 337 SER B N 1
ATOM 1373 C CA . SER B 2 69 ? -6.266 -27.955 -29.831 1.00 17.78 337 SER B CA 1
ATOM 1374 C C . SER B 2 69 ? -7.753 -28.283 -29.629 1.00 18.97 337 SER B C 1
ATOM 1375 O O . SER B 2 69 ? -8.605 -27.407 -29.755 1.00 19.78 337 SER B O 1
ATOM 1378 N N . GLU B 2 70 ? -8.070 -29.541 -29.356 1.00 19.59 338 GLU B N 1
ATOM 1379 C CA . GLU B 2 70 ? -9.449 -29.971 -29.223 1.00 21.38 338 GLU B CA 1
ATOM 1380 C C . GLU B 2 70 ? -9.536 -31.145 -28.249 1.00 20.13 338 GLU B C 1
ATOM 1381 O O . GLU B 2 70 ? -8.726 -32.085 -28.294 1.00 18.42 338 GLU B O 1
ATOM 1387 N N . LEU B 2 71 ? -10.520 -31.064 -27.352 1.00 19.07 339 LEU B N 1
ATOM 1388 C CA . LEU B 2 71 ? -10.845 -32.190 -26.479 1.00 18.91 339 LEU B CA 1
ATOM 1389 C C . LEU B 2 71 ? -12.331 -32.530 -26.599 1.00 18.32 339 LEU B C 1
ATOM 1390 O O . LEU B 2 71 ? -13.210 -31.647 -26.571 1.00 17.44 339 LEU B O 1
ATOM 1395 N N . ALA B 2 72 ? -12.611 -33.821 -26.709 1.00 18.00 340 ALA B N 1
ATOM 1396 C CA . ALA B 2 72 ? -13.996 -34.270 -26.727 1.00 17.61 340 ALA B CA 1
ATOM 1397 C C . ALA B 2 72 ? -14.655 -34.043 -25.347 1.00 17.02 340 ALA B C 1
ATOM 1398 O O . ALA B 2 72 ? -14.006 -34.206 -24.283 1.00 17.79 340 ALA B O 1
ATOM 1400 N N . PRO B 2 73 ? -15.934 -33.630 -25.352 1.00 17.57 341 PRO B N 1
ATOM 1401 C CA . PRO B 2 73 ? -16.595 -33.308 -24.072 1.00 17.59 341 PRO B CA 1
ATOM 1402 C C . PRO B 2 73 ? -16.638 -34.486 -23.105 1.00 17.96 341 PRO B C 1
ATOM 1403 O O . PRO B 2 73 ? -16.644 -34.271 -21.875 1.00 17.69 341 PRO B O 1
ATOM 1407 N N . ASP B 2 74 ? -16.683 -35.711 -23.633 1.00 15.98 342 ASP B N 1
ATOM 1408 C CA . ASP B 2 74 ? -16.711 -36.863 -22.720 1.00 16.41 342 ASP B CA 1
ATOM 1409 C C . ASP B 2 74 ? -15.341 -37.566 -22.492 1.00 16.29 342 ASP B C 1
ATOM 1410 O O . ASP B 2 74 ? -15.301 -38.727 -22.042 1.00 16.05 342 ASP B O 1
ATOM 1415 N N . ALA B 2 75 ? -14.251 -36.839 -22.732 1.00 15.32 343 ALA B N 1
ATOM 1416 C CA . ALA B 2 75 ? -12.896 -37.409 -22.648 1.00 14.37 343 ALA B CA 1
ATOM 1417 C C . ALA B 2 75 ? -12.571 -37.993 -21.283 1.00 14.45 343 ALA B C 1
ATOM 1418 O O . ALA B 2 75 ? -11.798 -38.960 -21.177 1.00 14.73 343 ALA B O 1
ATOM 1420 N N . PHE B 2 76 ? -13.213 -37.445 -20.242 1.00 14.07 344 PHE B N 1
ATOM 1421 C CA . PHE B 2 76 ? -12.888 -37.847 -18.888 1.00 14.46 344 PHE B CA 1
ATOM 1422 C C . PHE B 2 76 ? -14.148 -38.375 -18.214 1.00 14.77 344 PHE B C 1
ATOM 1423 O O . PHE B 2 76 ? -14.223 -38.477 -16.962 1.00 15.56 344 PHE B O 1
ATOM 1431 N N . GLN B 2 77 ? -15.139 -38.736 -19.031 1.00 14.03 345 GLN B N 1
ATOM 1432 C CA . GLN B 2 77 ? -16.414 -39.229 -18.508 1.00 13.47 345 GLN B CA 1
ATOM 1433 C C . GLN B 2 77 ? -16.297 -40.531 -17.683 1.00 13.52 345 GLN B C 1
ATOM 1434 O O . GLN B 2 77 ? -15.636 -41.508 -18.097 1.00 13.11 345 GLN B O 1
ATOM 1440 N N . GLY B 2 78 ? -16.909 -40.519 -16.496 1.00 13.37 346 GLY B N 1
ATOM 1441 C CA . GLY B 2 78 ? -16.982 -41.751 -15.690 1.00 14.69 346 GLY B CA 1
ATOM 1442 C C . GLY B 2 78 ? -15.711 -42.091 -14.934 1.00 16.04 346 GLY B C 1
ATOM 1443 O O . GLY B 2 78 ? -15.491 -43.282 -14.615 1.00 17.19 346 GLY B O 1
ATOM 1444 N N . LEU B 2 79 ? -14.868 -41.081 -14.684 1.00 14.83 347 LEU B N 1
ATOM 1445 C CA . LEU B 2 79 ? -13.653 -41.250 -13.877 1.00 17.09 347 LEU B CA 1
ATOM 1446 C C . LEU B 2 79 ? -14.008 -40.701 -12.486 1.00 18.20 347 LEU B C 1
ATOM 1447 O O . LEU B 2 79 ? -14.350 -39.527 -12.353 1.00 23.34 347 LEU B O 1
ATOM 1452 N N . ARG B 2 80 ? -14.038 -41.542 -11.479 1.00 17.60 348 ARG B N 1
ATOM 1453 C CA . ARG B 2 80 ? -14.382 -41.065 -10.140 1.00 17.37 348 ARG B CA 1
ATOM 1454 C C . ARG B 2 80 ? -13.162 -41.093 -9.209 1.00 17.78 348 ARG B C 1
ATOM 1455 O O . ARG B 2 80 ? -13.263 -40.744 -8.021 1.00 17.12 348 ARG B O 1
ATOM 1463 N N . SER B 2 81 ? -12.011 -41.465 -9.741 1.00 16.16 349 SER B N 1
ATOM 1464 C CA . SER B 2 81 ? -10.817 -41.574 -8.895 1.00 17.37 349 SER B CA 1
ATOM 1465 C C . SER B 2 81 ? -9.733 -40.619 -9.329 1.00 17.43 349 SER B C 1
ATOM 1466 O O . SER B 2 81 ? -8.644 -40.599 -8.743 1.00 16.63 349 SER B O 1
ATOM 1469 N N . LEU B 2 82 ?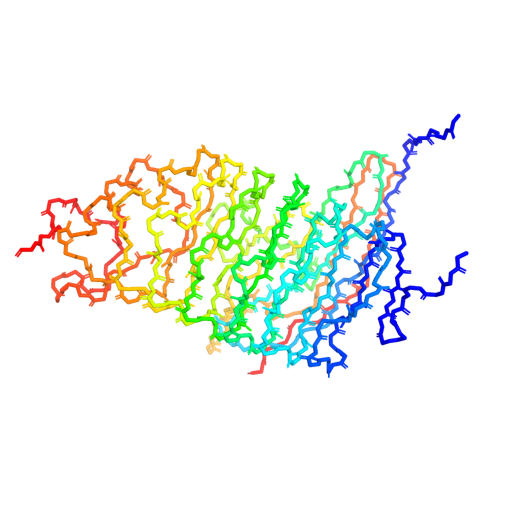 -10.024 -39.848 -10.374 1.00 17.40 350 LEU B N 1
ATOM 1470 C CA . LEU B 2 82 ? -9.009 -38.952 -10.940 1.00 17.60 350 LEU B CA 1
ATOM 1471 C C . LEU B 2 82 ? -8.661 -37.846 -9.945 1.00 18.31 350 LEU B C 1
ATOM 1472 O O . LEU B 2 82 ? -9.557 -37.173 -9.428 1.00 18.12 350 LEU B O 1
ATOM 1477 N N . ASN B 2 83 ? -7.364 -37.701 -9.673 1.00 17.47 351 ASN B N 1
ATOM 1478 C CA . ASN B 2 83 ? -6.850 -36.826 -8.615 1.00 18.08 351 ASN B CA 1
ATOM 1479 C C . ASN B 2 83 ? -6.139 -35.643 -9.254 1.00 16.48 351 ASN B C 1
ATOM 1480 O O . ASN B 2 83 ? -6.172 -34.516 -8.747 1.00 15.94 351 ASN B O 1
ATOM 1485 N N . SER B 2 84 ? -5.507 -35.898 -10.399 1.00 15.36 352 SER B N 1
ATOM 1486 C CA . SER B 2 84 ? -4.707 -34.858 -11.000 1.00 16.73 352 SER B CA 1
ATOM 1487 C C . SER B 2 84 ? -4.801 -34.892 -12.543 1.00 14.61 352 SER B C 1
ATOM 1488 O O . SER B 2 84 ? -4.681 -35.969 -13.163 1.00 14.33 352 SER B O 1
ATOM 1491 N N . LEU B 2 85 ? -5.090 -33.725 -13.134 1.00 15.07 353 LEU B N 1
ATOM 1492 C CA . LEU B 2 85 ? -5.205 -33.597 -14.592 1.00 15.75 353 LEU B CA 1
ATOM 1493 C C . LEU B 2 85 ? -4.313 -32.431 -15.009 1.00 16.12 353 LEU B C 1
ATOM 1494 O O . LEU B 2 85 ? -4.566 -31.298 -14.620 1.00 15.49 353 LEU B O 1
ATOM 1499 N N . VAL B 2 86 ? -3.270 -32.712 -15.795 1.00 15.77 354 VAL B N 1
ATOM 1500 C CA . VAL B 2 86 ? -2.317 -31.708 -16.208 1.00 15.60 354 VAL B CA 1
ATOM 1501 C C . VAL B 2 86 ? -2.346 -31.567 -17.736 1.00 15.45 354 VAL B C 1
ATOM 1502 O O . VAL B 2 86 ? -2.051 -32.518 -18.471 1.00 15.20 354 VAL B O 1
ATOM 1506 N N . LEU B 2 87 ? -2.651 -30.343 -18.166 1.00 14.97 355 LEU B N 1
ATOM 1507 C CA . LEU B 2 87 ? -2.900 -30.022 -19.561 1.00 14.85 355 LEU B CA 1
ATOM 1508 C C . LEU B 2 87 ? -2.107 -28.783 -20.030 1.00 14.77 355 LEU B C 1
ATOM 1509 O O . LEU B 2 87 ? -2.345 -28.268 -21.110 1.00 14.64 355 LEU B O 1
ATOM 1514 N N . TYR B 2 88 ? -1.074 -28.408 -19.275 1.00 15.57 356 TYR B N 1
ATOM 1515 C CA . TYR B 2 88 ? -0.408 -27.157 -19.590 1.00 15.40 356 TYR B CA 1
ATOM 1516 C C . TYR B 2 88 ? 0.485 -27.292 -20.808 1.00 16.03 356 TYR B C 1
ATOM 1517 O O . TYR B 2 88 ? 0.877 -28.425 -21.162 1.00 15.33 356 TYR B O 1
ATOM 1526 N N . GLY B 2 89 ? 0.817 -26.155 -21.428 1.00 15.18 357 GLY B N 1
ATOM 1527 C CA . GLY B 2 89 ? 1.675 -26.179 -22.627 1.00 16.16 357 GLY B CA 1
ATOM 1528 C C . GLY B 2 89 ? 1.005 -26.844 -23.823 1.00 17.59 357 GLY B C 1
ATOM 1529 O O . GLY B 2 89 ? 1.627 -27.649 -24.565 1.00 19.08 357 GLY B O 1
ATOM 1530 N N . ASN B 2 90 ? -0.268 -26.511 -24.046 1.00 16.44 358 ASN B N 1
ATOM 1531 C CA . ASN B 2 90 ? -0.956 -26.977 -25.242 1.00 16.03 358 ASN B CA 1
ATOM 1532 C C . ASN B 2 90 ? -1.533 -25.788 -26.028 1.00 16.33 358 ASN B C 1
ATOM 1533 O O . ASN B 2 90 ? -1.102 -24.623 -25.836 1.00 16.07 358 ASN B O 1
ATOM 1538 N N . LYS B 2 91 ? -2.502 -26.049 -26.895 1.00 15.61 359 LYS B N 1
ATOM 1539 C CA . LYS B 2 91 ? -3.073 -24.965 -27.731 1.00 17.00 359 LYS B CA 1
ATOM 1540 C C . LYS B 2 91 ? -4.611 -24.913 -27.582 1.00 16.15 359 LYS B C 1
ATOM 1541 O O . LYS B 2 91 ? -5.338 -24.658 -28.563 1.00 16.50 359 LYS B O 1
ATOM 1545 N N . ILE B 2 92 ? -5.078 -25.185 -26.356 1.00 15.75 360 ILE B N 1
ATOM 1546 C CA . ILE B 2 92 ? -6.495 -25.291 -26.040 1.00 15.68 360 ILE B CA 1
ATOM 1547 C C . ILE B 2 92 ? -7.083 -23.897 -26.044 1.00 15.92 360 ILE B C 1
ATOM 1548 O O . ILE B 2 92 ? -6.535 -23.011 -25.396 1.00 16.49 360 ILE B O 1
ATOM 1553 N N . THR B 2 93 ? -8.169 -23.695 -26.797 1.00 16.75 361 THR B N 1
ATOM 1554 C CA . THR B 2 93 ? -8.844 -22.395 -26.843 1.00 18.21 361 THR B CA 1
ATOM 1555 C C . THR B 2 93 ? -10.165 -22.370 -26.066 1.00 18.76 361 THR B C 1
ATOM 1556 O O . THR B 2 93 ? -10.621 -21.320 -25.597 1.00 19.54 361 THR B O 1
ATOM 1560 N N . GLU B 2 94 ? -10.793 -23.519 -25.953 1.00 19.47 362 GLU B N 1
ATOM 1561 C CA . GLU B 2 94 ? -12.046 -23.625 -25.214 1.00 21.80 362 GLU B CA 1
ATOM 1562 C C . GLU B 2 94 ? -12.205 -25.012 -24.634 1.00 20.28 362 GLU B C 1
ATOM 1563 O O . GLU B 2 94 ? -11.591 -25.968 -25.098 1.00 20.36 362 GLU B O 1
ATOM 1569 N N . LEU B 2 95 ? -13.013 -25.089 -23.584 1.00 19.43 363 LEU B N 1
ATOM 1570 C CA . LEU B 2 95 ? -13.272 -26.320 -22.843 1.00 18.68 363 LEU B CA 1
ATOM 1571 C C . LEU B 2 95 ? -14.745 -26.589 -23.099 1.00 18.03 363 LEU B C 1
ATOM 1572 O O . LEU B 2 95 ? -15.593 -25.735 -22.775 1.00 18.80 363 LEU B O 1
ATOM 1577 N N . PRO B 2 96 ? -15.064 -27.711 -23.756 1.00 17.18 364 PRO B N 1
ATOM 1578 C CA . PRO B 2 96 ? -16.471 -27.925 -24.113 1.00 17.21 364 PRO B CA 1
ATOM 1579 C C . PRO B 2 96 ? -17.320 -28.125 -22.880 1.00 16.06 364 PRO B C 1
ATOM 1580 O O . PRO B 2 96 ? -16.783 -28.480 -21.821 1.00 15.93 364 PRO B O 1
ATOM 1584 N N . LYS B 2 97 ? -18.611 -27.878 -23.018 1.00 16.14 365 LYS B N 1
ATOM 1585 C CA . LYS B 2 97 ? -19.569 -28.142 -21.949 1.00 16.43 365 LYS B CA 1
ATOM 1586 C C . LYS B 2 97 ? -19.352 -29.584 -21.436 1.00 15.84 365 LYS B C 1
ATOM 1587 O O . LYS B 2 97 ? -19.266 -30.514 -22.233 1.00 16.25 365 LYS B O 1
ATOM 1593 N N . SER B 2 98 ? -19.285 -29.748 -20.113 1.00 16.21 366 SER B N 1
ATOM 1594 C CA . SER B 2 98 ? -19.205 -31.071 -19.456 1.00 16.02 366 SER B CA 1
ATOM 1595 C C . SER B 2 98 ? -17.828 -31.687 -19.424 1.00 15.46 366 SER B C 1
ATOM 1596 O O . SER B 2 98 ? -17.681 -32.798 -18.968 1.00 15.61 366 SER B O 1
ATOM 1599 N N . LEU B 2 99 ? -16.820 -30.975 -19.896 1.00 14.99 367 LEU B N 1
ATOM 1600 C CA . LEU B 2 99 ? -15.470 -31.535 -19.909 1.00 15.16 367 LEU B CA 1
ATOM 1601 C C . LEU B 2 99 ? -15.036 -32.104 -18.546 1.00 14.56 367 LEU B C 1
ATOM 1602 O O . LEU B 2 99 ? -14.436 -33.197 -18.495 1.00 15.62 367 LEU B O 1
ATOM 1607 N N . PHE B 2 100 ? -15.334 -31.391 -17.470 1.00 14.18 368 PHE B N 1
ATOM 1608 C CA . PHE B 2 100 ? -14.895 -31.830 -16.130 1.00 14.06 368 PHE B CA 1
ATOM 1609 C C . PHE B 2 100 ? -16.052 -32.365 -15.298 1.00 13.21 368 PHE B C 1
ATOM 1610 O O . PHE B 2 100 ? -15.912 -32.541 -14.064 1.00 14.65 368 PHE B O 1
ATOM 1618 N N . GLU B 2 101 ? -17.166 -32.656 -15.947 1.00 14.20 369 GLU B N 1
ATOM 1619 C CA . GLU B 2 101 ? -18.326 -33.236 -15.251 1.00 14.53 369 GLU B CA 1
ATOM 1620 C C . GLU B 2 101 ? -17.955 -34.542 -14.556 1.00 14.91 369 GLU B C 1
ATOM 1621 O O . GLU B 2 101 ? -17.270 -35.358 -15.154 1.00 14.83 369 GLU B O 1
ATOM 1627 N N . GLY B 2 102 ? -18.404 -34.706 -13.294 1.00 14.10 370 GLY B N 1
ATOM 1628 C CA . GLY B 2 102 ? -18.210 -35.945 -12.549 1.00 15.86 370 GLY B CA 1
ATOM 1629 C C . GLY B 2 102 ? -16.832 -36.165 -11.938 1.00 15.63 370 GLY B C 1
ATOM 1630 O O . GLY B 2 102 ? -16.617 -37.203 -11.304 1.00 15.49 370 GLY B O 1
ATOM 1631 N N . LEU B 2 103 ? -15.926 -35.191 -12.091 1.00 15.42 371 LEU B N 1
ATOM 1632 C CA . LEU B 2 103 ? -14.549 -35.322 -11.567 1.00 15.50 371 LEU B CA 1
ATOM 1633 C C . LEU B 2 103 ? -14.477 -34.898 -10.082 1.00 15.76 371 LEU B C 1
ATOM 1634 O O . LEU B 2 103 ? -13.638 -34.071 -9.656 1.00 14.43 371 LEU B O 1
ATOM 1639 N N . PHE B 2 104 ? -15.374 -35.490 -9.297 1.00 16.67 372 PHE B N 1
ATOM 1640 C CA . PHE B 2 104 ? -15.562 -35.072 -7.889 1.00 15.56 372 PHE B CA 1
ATOM 1641 C C . PHE B 2 104 ? -14.284 -35.241 -7.069 1.00 15.65 372 PHE B C 1
ATOM 1642 O O . PHE B 2 104 ? -14.102 -34.538 -6.092 1.00 16.31 372 PHE B O 1
ATOM 1650 N N . SER B 2 105 ? -13.421 -36.157 -7.479 1.00 14.99 373 SER B N 1
ATOM 1651 C CA . SER B 2 105 ? -12.178 -36.466 -6.740 1.00 16.37 373 SER B CA 1
ATOM 1652 C C . SER B 2 105 ? -11.011 -35.544 -7.087 1.00 16.38 373 SER B C 1
ATOM 1653 O O . SER B 2 105 ? -9.963 -35.589 -6.426 1.00 16.38 373 SER B O 1
ATOM 1656 N N . LEU B 2 106 ? -11.176 -34.732 -8.136 1.00 15.33 374 LEU B N 1
ATOM 1657 C CA . LEU B 2 106 ? -10.041 -34.007 -8.741 1.00 14.47 374 LEU B CA 1
ATOM 1658 C C . LEU B 2 106 ? -9.455 -33.015 -7.739 1.00 15.95 374 LEU B C 1
ATOM 1659 O O . LEU B 2 106 ? -10.197 -32.214 -7.148 1.00 17.07 374 LEU B O 1
ATOM 1664 N N . GLN B 2 107 ? -8.143 -33.056 -7.581 1.00 15.40 375 GLN B N 1
ATOM 1665 C CA . GLN B 2 107 ? -7.484 -32.134 -6.651 1.00 17.05 375 GLN B CA 1
ATOM 1666 C C . GLN B 2 107 ? -6.564 -31.123 -7.292 1.00 18.04 375 GLN B C 1
ATOM 1667 O O . GLN B 2 107 ? -6.357 -30.035 -6.737 1.00 17.68 375 GLN B O 1
ATOM 1673 N N . LEU B 2 108 ? -6.037 -31.472 -8.461 1.00 16.66 376 LEU B N 1
ATOM 1674 C CA . LEU B 2 108 ? -5.088 -30.632 -9.164 1.00 18.21 376 LEU B CA 1
ATOM 1675 C C . LEU B 2 108 ? -5.524 -30.528 -10.640 1.00 16.84 376 LEU B C 1
ATOM 1676 O O . LEU B 2 108 ? -5.818 -31.550 -11.310 1.00 16.53 376 LEU B O 1
ATOM 1681 N N . LEU B 2 109 ? -5.627 -29.300 -11.121 1.00 16.12 377 LEU B N 1
ATOM 1682 C CA . LEU B 2 109 ? -6.019 -29.050 -12.506 1.00 15.49 377 LEU B CA 1
ATOM 1683 C C . LEU B 2 109 ? -5.130 -27.942 -13.053 1.00 16.77 377 LEU B C 1
ATOM 1684 O O . LEU B 2 109 ? -5.300 -26.790 -12.689 1.00 15.85 377 LEU B O 1
ATOM 1689 N N . LEU B 2 110 ? -4.179 -28.330 -13.917 1.00 14.95 378 LEU B N 1
ATOM 1690 C CA . LEU B 2 110 ? -3.237 -27.397 -14.582 1.00 14.93 378 LEU B CA 1
ATOM 1691 C C . LEU B 2 110 ? -3.643 -27.161 -16.049 1.00 15.39 378 LEU B C 1
ATOM 1692 O O . LEU B 2 110 ? -3.508 -28.039 -16.933 1.00 15.62 378 LEU B O 1
ATOM 1697 N N . LEU B 2 111 ? -4.169 -25.965 -16.263 1.00 14.74 379 LEU B N 1
ATOM 1698 C CA . LEU B 2 111 ? -4.634 -25.490 -17.561 1.00 14.18 379 LEU B CA 1
ATOM 1699 C C . LEU B 2 111 ? -3.791 -24.304 -18.057 1.00 14.53 379 LEU B C 1
ATOM 1700 O O . LEU B 2 111 ? -4.121 -23.704 -19.038 1.00 14.54 379 LEU B O 1
ATOM 1705 N N . ASN B 2 112 ? -2.689 -24.018 -17.372 1.00 14.46 380 ASN B N 1
ATOM 1706 C CA . ASN B 2 112 ? -1.812 -22.868 -17.721 1.00 15.00 380 ASN B CA 1
ATOM 1707 C C . ASN B 2 112 ? -1.114 -23.074 -19.077 1.00 14.68 380 ASN B C 1
ATOM 1708 O O . ASN B 2 112 ? -1.002 -24.208 -19.556 1.00 13.34 380 ASN B O 1
ATOM 1713 N N . ALA B 2 113 ? -0.681 -21.969 -19.698 1.00 15.45 381 ALA B N 1
ATOM 1714 C CA . ALA B 2 113 ? 0.048 -22.012 -20.962 1.00 14.73 381 ALA B CA 1
ATOM 1715 C C . ALA B 2 113 ? -0.800 -22.727 -22.025 1.00 15.62 381 ALA B C 1
ATOM 1716 O O . ALA B 2 113 ? -0.384 -23.698 -22.625 1.00 15.34 381 ALA B O 1
ATOM 1718 N N . ASN B 2 114 ? -2.005 -22.203 -22.240 1.00 15.45 382 ASN B N 1
ATOM 1719 C CA . ASN B 2 114 ? -2.845 -22.573 -23.383 1.00 15.46 382 ASN B CA 1
ATOM 1720 C C . ASN B 2 114 ? -3.318 -21.280 -24.054 1.00 15.96 382 ASN B C 1
ATOM 1721 O O . ASN B 2 114 ? -2.635 -20.243 -23.949 1.00 17.32 382 ASN B O 1
ATOM 1726 N N . LYS B 2 115 ? -4.425 -21.341 -24.780 1.00 16.26 383 LYS B N 1
ATOM 1727 C CA . LYS B 2 115 ? -4.958 -20.166 -25.450 1.00 17.14 383 LYS B CA 1
ATOM 1728 C C . LYS B 2 115 ? -6.431 -20.003 -25.073 1.00 16.99 383 LYS B C 1
ATOM 1729 O O . LYS B 2 115 ? -7.224 -19.606 -25.911 1.00 17.33 383 LYS B O 1
ATOM 1735 N N . ILE B 2 116 ? -6.796 -20.299 -23.818 1.00 17.40 384 ILE B N 1
ATOM 1736 C CA . ILE B 2 116 ? -8.204 -20.402 -23.438 1.00 16.68 384 ILE B CA 1
ATOM 1737 C C . ILE B 2 116 ? -8.765 -18.984 -23.477 1.00 17.43 384 ILE B C 1
ATOM 1738 O O . ILE B 2 116 ? -8.230 -18.075 -22.830 1.00 17.44 384 ILE B O 1
ATOM 1743 N N . ASN B 2 117 ? -9.783 -18.768 -24.295 1.00 17.27 385 ASN B N 1
ATOM 1744 C CA . ASN B 2 117 ? -10.292 -17.398 -24.454 1.00 19.28 385 ASN B CA 1
ATOM 1745 C C . ASN B 2 117 ? -11.648 -17.150 -23.756 1.00 19.57 385 ASN B C 1
ATOM 1746 O O . ASN B 2 117 ? -12.185 -16.041 -23.805 1.00 19.15 385 ASN B O 1
ATOM 1751 N N . CYS B 2 118 ? -12.203 -18.200 -23.142 1.00 21.06 386 CYS B N 1
ATOM 1752 C CA . CYS B 2 118 ? -13.521 -18.167 -22.523 1.00 20.94 386 CYS B CA 1
ATOM 1753 C C . CYS B 2 118 ? -13.668 -19.388 -21.603 1.00 20.50 386 CYS B C 1
ATOM 1754 O O . CYS B 2 118 ? -13.200 -20.476 -21.944 1.00 19.80 386 CYS B O 1
ATOM 1757 N N . LEU B 2 119 ? -14.281 -19.184 -20.442 1.00 19.86 387 LEU B N 1
ATOM 1758 C CA . LEU B 2 119 ? -14.658 -20.262 -19.523 1.00 19.16 387 LEU B CA 1
ATOM 1759 C C . LEU B 2 119 ? -16.156 -20.217 -19.276 1.00 18.58 387 LEU B C 1
ATOM 1760 O O . LEU B 2 119 ? -16.758 -19.136 -19.102 1.00 16.98 387 LEU B O 1
ATOM 1765 N N . ARG B 2 120 ? -16.773 -21.394 -19.293 1.00 18.29 388 ARG B N 1
ATOM 1766 C CA . ARG B 2 120 ? -18.189 -21.519 -18.983 1.00 17.62 388 ARG B CA 1
ATOM 1767 C C . ARG B 2 120 ? -18.412 -21.399 -17.472 1.00 16.94 388 ARG B C 1
ATOM 1768 O O . ARG B 2 120 ? -17.576 -21.861 -16.665 1.00 16.93 388 ARG B O 1
ATOM 1776 N N . VAL B 2 121 ? -19.530 -20.791 -17.077 1.00 16.49 389 VAL B N 1
ATOM 1777 C CA A VAL B 2 121 ? -19.818 -20.668 -15.653 0.70 16.96 389 VAL B CA 1
ATOM 1778 C CA B VAL B 2 121 ? -19.905 -20.679 -15.655 0.30 16.72 389 VAL B CA 1
ATOM 1779 C C . VAL B 2 121 ? -19.901 -22.046 -14.964 1.00 17.21 389 VAL B C 1
ATOM 1780 O O . VAL B 2 121 ? -19.614 -22.168 -13.749 1.00 17.50 389 VAL B O 1
ATOM 1787 N N . ASP B 2 122 ? -20.236 -23.082 -15.727 1.00 16.89 390 ASP B N 1
ATOM 1788 C CA . ASP B 2 122 ? -20.334 -24.428 -15.171 1.00 17.47 390 ASP B CA 1
ATOM 1789 C C . ASP B 2 122 ? -19.048 -25.229 -15.346 1.00 17.41 390 ASP B C 1
ATOM 1790 O O . ASP B 2 122 ? -19.050 -26.438 -15.127 1.00 16.83 390 ASP B O 1
ATOM 1795 N N . ALA B 2 123 ? -17.954 -24.557 -15.716 1.00 17.57 391 ALA B N 1
ATOM 1796 C CA . ALA B 2 123 ? -16.732 -25.277 -16.127 1.00 17.52 391 ALA B CA 1
ATOM 1797 C C . ALA B 2 123 ? -16.214 -26.191 -15.006 1.00 18.33 391 ALA B C 1
ATOM 1798 O O . ALA B 2 123 ? -15.661 -27.275 -15.288 1.00 19.16 391 ALA B O 1
ATOM 1800 N N . PHE B 2 124 ? -16.381 -25.755 -13.754 1.00 17.13 392 PHE B N 1
ATOM 1801 C CA . PHE B 2 124 ? -15.833 -26.492 -12.600 1.00 17.23 392 PHE B CA 1
ATOM 1802 C C . PHE B 2 124 ? -16.939 -26.966 -11.652 1.00 17.76 392 PHE B C 1
ATOM 1803 O O . PHE B 2 124 ? -16.704 -27.145 -10.447 1.00 17.81 392 PHE B O 1
ATOM 1811 N N . GLN B 2 125 ? -18.125 -27.194 -12.228 1.00 17.31 393 GLN B N 1
ATOM 1812 C CA . GLN B 2 125 ? -19.369 -27.485 -11.477 1.00 18.50 393 GLN B CA 1
ATOM 1813 C C . GLN B 2 125 ? -19.237 -28.547 -10.386 1.00 17.81 393 GLN B C 1
ATOM 1814 O O . GLN B 2 125 ? -19.789 -28.402 -9.284 1.00 18.30 393 GLN B O 1
ATOM 1820 N N . ASP B 2 126 ? -18.519 -29.620 -10.720 1.00 17.35 394 ASP B N 1
ATOM 1821 C CA . ASP B 2 126 ? -18.385 -30.767 -9.831 1.00 17.52 394 ASP B CA 1
ATOM 1822 C C . ASP B 2 126 ? -17.056 -30.767 -9.093 1.00 17.39 394 ASP B C 1
ATOM 1823 O O . ASP B 2 126 ? -16.782 -31.693 -8.315 1.00 17.47 394 ASP B O 1
ATOM 1828 N N . LEU B 2 127 ? -16.247 -29.722 -9.266 1.00 15.67 395 LEU B N 1
ATOM 1829 C CA . LEU B 2 127 ? -14.878 -29.788 -8.682 1.00 15.72 395 LEU B CA 1
ATOM 1830 C C . LEU B 2 127 ? -14.762 -29.350 -7.217 1.00 15.31 395 LEU B C 1
ATOM 1831 O O . LEU B 2 127 ? -13.929 -28.506 -6.868 1.00 14.26 395 LEU B O 1
ATOM 1836 N N . HIS B 2 128 ? -15.554 -29.982 -6.348 1.00 15.91 396 HIS B N 1
ATOM 1837 C CA . HIS B 2 128 ? -15.624 -29.569 -4.933 1.00 17.03 396 HIS B CA 1
ATOM 1838 C C . HIS B 2 128 ? -14.433 -29.920 -4.049 1.00 17.56 396 HIS B C 1
ATOM 1839 O O . HIS B 2 128 ? -14.304 -29.389 -2.949 1.00 17.31 396 HIS B O 1
ATOM 1846 N N . ASN B 2 129 ? -13.556 -30.774 -4.556 1.00 17.26 397 ASN B N 1
ATOM 1847 C CA . ASN B 2 129 ? -12.334 -31.153 -3.874 1.00 17.06 397 ASN B CA 1
ATOM 1848 C C . ASN B 2 129 ? -11.064 -30.540 -4.492 1.00 16.95 397 ASN B C 1
ATOM 1849 O O . ASN B 2 129 ? -9.953 -30.835 -4.033 1.00 17.49 397 ASN B O 1
ATOM 1854 N N . LEU B 2 130 ? -11.229 -29.696 -5.516 1.00 16.17 398 LEU B N 1
ATOM 1855 C CA . LEU B 2 130 ? -10.094 -29.101 -6.206 1.00 15.56 398 LEU B CA 1
ATOM 1856 C C . LEU B 2 130 ? -9.316 -28.241 -5.202 1.00 15.95 398 LEU B C 1
ATOM 1857 O O . LEU B 2 130 ? -9.917 -27.431 -4.493 1.00 15.44 398 LEU B O 1
ATOM 1862 N N . ASN B 2 131 ? -8.004 -28.430 -5.153 1.00 15.66 399 ASN B N 1
ATOM 1863 C CA . ASN B 2 131 ? -7.107 -27.691 -4.261 1.00 17.25 399 ASN B CA 1
ATOM 1864 C C . ASN B 2 131 ? -6.272 -26.664 -5.012 1.00 16.80 399 ASN B C 1
ATOM 1865 O O . ASN B 2 131 ? -5.995 -25.569 -4.499 1.00 16.91 399 ASN B O 1
ATOM 1870 N N . LEU B 2 132 ? -5.831 -27.037 -6.212 1.00 16.73 400 LEU B N 1
ATOM 1871 C CA . LEU B 2 132 ? -5.016 -26.134 -7.031 1.00 16.56 400 LEU B CA 1
ATOM 1872 C C . LEU B 2 132 ? -5.614 -26.037 -8.428 1.00 17.09 400 LEU B C 1
ATOM 1873 O O . LEU B 2 132 ? -5.888 -27.069 -9.033 1.00 16.70 400 LEU B O 1
ATOM 1878 N N . LEU B 2 133 ? -5.850 -24.802 -8.891 1.00 16.33 401 LEU B N 1
ATOM 1879 C CA . LEU B 2 133 ? -6.342 -24.530 -10.259 1.00 15.51 401 LEU B CA 1
ATOM 1880 C C . LEU B 2 133 ? -5.376 -23.546 -10.937 1.00 15.65 401 LEU B C 1
ATOM 1881 O O . LEU B 2 133 ? -5.186 -22.437 -10.442 1.00 16.65 401 LEU B O 1
ATOM 1886 N N . SER B 2 134 ? -4.743 -23.942 -12.038 1.00 16.05 402 SER B N 1
ATOM 1887 C CA . SER B 2 134 ? -3.865 -22.999 -12.730 1.00 15.11 402 SER B CA 1
ATOM 1888 C C . SER B 2 134 ? -4.461 -22.627 -14.087 1.00 14.94 402 SER B C 1
ATOM 1889 O O . SER B 2 134 ? -4.702 -23.482 -14.940 1.00 15.27 402 SER B O 1
ATOM 1892 N N . LEU B 2 135 ? -4.763 -21.350 -14.239 1.00 15.20 403 LEU B N 1
ATOM 1893 C CA . LEU B 2 135 ? -5.246 -20.786 -15.513 1.00 15.45 403 LEU B CA 1
ATOM 1894 C C . LEU B 2 135 ? -4.231 -19.767 -16.062 1.00 16.04 403 LEU B C 1
ATOM 1895 O O . LEU B 2 135 ? -4.500 -19.062 -17.036 1.00 16.45 403 LEU B O 1
ATOM 1900 N N . TYR B 2 136 ? -3.045 -19.748 -15.450 1.00 15.79 404 TYR B N 1
ATOM 1901 C CA . TYR B 2 136 ? -1.979 -18.774 -15.767 1.00 16.08 404 TYR B CA 1
ATOM 1902 C C . TYR B 2 136 ? -1.626 -18.835 -17.253 1.00 16.43 404 TYR B C 1
ATOM 1903 O O . TYR B 2 136 ? -1.531 -19.920 -17.801 1.00 15.03 404 TYR B O 1
ATOM 1912 N N . ASP B 2 137 ? -1.442 -17.687 -17.888 1.00 15.77 405 ASP B N 1
ATOM 1913 C CA . ASP B 2 137 ? -0.939 -17.596 -19.269 1.00 16.17 405 ASP B CA 1
ATOM 1914 C C . ASP B 2 137 ? -1.969 -18.239 -20.207 1.00 15.88 405 ASP B C 1
ATOM 1915 O O . ASP B 2 137 ? -1.756 -19.287 -20.811 1.00 15.41 405 ASP B O 1
ATOM 1920 N N . ASN B 2 138 ? -3.116 -17.594 -20.282 1.00 16.74 406 ASN B N 1
ATOM 1921 C CA . ASN B 2 138 ? -4.150 -17.937 -21.249 1.00 16.19 406 ASN B CA 1
ATOM 1922 C C . ASN B 2 138 ? -4.661 -16.643 -21.910 1.00 16.29 406 ASN B C 1
ATOM 1923 O O . ASN B 2 138 ? -3.988 -15.627 -21.832 1.00 17.42 406 ASN B O 1
ATOM 1928 N N . LYS B 2 139 ? -5.839 -16.670 -22.538 1.00 16.82 407 LYS B N 1
ATOM 1929 C CA . LYS B 2 139 ? -6.359 -15.484 -23.226 1.00 18.31 407 LYS B CA 1
ATOM 1930 C C . LYS B 2 139 ? -7.684 -14.986 -22.634 1.00 17.62 407 LYS B C 1
ATOM 1931 O O . LYS B 2 139 ? -8.538 -14.440 -23.342 1.00 18.68 407 LYS B O 1
ATOM 1937 N N . LEU B 2 140 ? -7.857 -15.157 -21.328 1.00 17.41 408 LEU B N 1
ATOM 1938 C CA . LEU B 2 140 ? -9.115 -14.775 -20.674 1.00 16.67 408 LEU B CA 1
ATOM 1939 C C . LEU B 2 140 ? -9.213 -13.260 -20.478 1.00 16.77 408 LEU B C 1
ATOM 1940 O O . LEU B 2 140 ? -8.341 -12.658 -19.872 1.00 16.47 408 LEU B O 1
ATOM 1945 N N . GLN B 2 141 ? -10.295 -12.655 -20.967 1.00 16.72 409 GLN B N 1
ATOM 1946 C CA . GLN B 2 141 ? -10.524 -11.217 -20.777 1.00 17.53 409 GLN B CA 1
ATOM 1947 C C . GLN B 2 141 ? -11.495 -11.003 -19.630 1.00 17.57 409 GLN B C 1
ATOM 1948 O O . GLN B 2 141 ? -11.619 -9.895 -19.064 1.00 17.97 409 GLN B O 1
ATOM 1954 N N . THR B 2 142 ? -12.200 -12.082 -19.305 1.00 17.87 410 THR B N 1
ATOM 1955 C CA . THR B 2 142 ? -13.145 -12.088 -18.210 1.00 18.62 410 THR B CA 1
ATOM 1956 C C . THR B 2 142 ? -13.361 -13.507 -17.668 1.00 18.67 410 THR B C 1
ATOM 1957 O O . THR B 2 142 ? -12.951 -14.497 -18.282 1.00 18.89 410 THR B O 1
ATOM 1961 N N . ILE B 2 143 ? -13.981 -13.579 -16.496 1.00 19.05 411 ILE B N 1
ATOM 1962 C CA . ILE B 2 143 ? -14.456 -14.834 -15.919 1.00 18.96 411 ILE B CA 1
ATOM 1963 C C . ILE B 2 143 ? -15.869 -14.511 -15.414 1.00 19.85 411 ILE B C 1
ATOM 1964 O O . ILE B 2 143 ? -16.084 -13.495 -14.744 1.00 20.54 411 ILE B O 1
ATOM 1969 N N . ALA B 2 144 ? -16.846 -15.332 -15.788 1.00 19.58 412 ALA B N 1
ATOM 1970 C CA . ALA B 2 144 ? -18.229 -15.032 -15.454 1.00 20.00 412 ALA B CA 1
ATOM 1971 C C . ALA B 2 144 ? -18.482 -15.229 -13.958 1.00 19.92 412 ALA B C 1
ATOM 1972 O O . ALA B 2 144 ? -17.967 -16.157 -13.344 1.00 20.00 412 ALA B O 1
ATOM 1974 N N . LYS B 2 145 ? -19.288 -14.357 -13.378 1.00 20.12 413 LYS B N 1
ATOM 1975 C CA . LYS B 2 145 ? -19.639 -14.464 -11.964 1.00 20.17 413 LYS B CA 1
ATOM 1976 C C . LYS B 2 145 ? -20.239 -15.849 -11.666 1.00 20.22 413 LYS B C 1
ATOM 1977 O O . LYS B 2 145 ? -21.078 -16.335 -12.422 1.00 19.99 413 LYS B O 1
ATOM 1983 N N . GLY B 2 146 ? -19.794 -16.496 -10.590 1.00 19.17 414 GLY B N 1
ATOM 1984 C CA . GLY B 2 146 ? -20.273 -17.850 -10.276 1.00 19.57 414 GLY B CA 1
ATOM 1985 C C . GLY B 2 146 ? -19.344 -18.977 -10.707 1.00 18.93 414 GLY B C 1
ATOM 1986 O O . GLY B 2 146 ? -19.501 -20.119 -10.262 1.00 19.56 414 GLY B O 1
ATOM 1987 N N . THR B 2 147 ? -18.352 -18.673 -11.537 1.00 18.50 415 THR B N 1
ATOM 1988 C CA . THR B 2 147 ? -17.451 -19.729 -12.060 1.00 17.46 415 THR B CA 1
ATOM 1989 C C . THR B 2 147 ? -16.674 -20.450 -10.947 1.00 17.77 415 THR B C 1
ATOM 1990 O O . THR B 2 147 ? -16.353 -21.648 -11.072 1.00 18.70 415 THR B O 1
ATOM 1994 N N . PHE B 2 148 ? -16.388 -19.732 -9.861 1.00 17.64 416 PHE B N 1
ATOM 1995 C CA . PHE B 2 148 ? -15.640 -20.279 -8.735 1.00 17.88 416 PHE B CA 1
ATOM 1996 C C . PHE B 2 148 ? -16.499 -20.754 -7.567 1.00 18.43 416 PHE B C 1
ATOM 1997 O O . PHE B 2 148 ? -15.987 -21.337 -6.624 1.00 18.45 416 PHE B O 1
ATOM 2005 N N . SER B 2 149 ? -17.799 -20.490 -7.603 1.00 19.63 417 SER B N 1
ATOM 2006 C CA . SER B 2 149 ? -18.697 -21.011 -6.572 1.00 20.46 417 SER B CA 1
ATOM 2007 C C . SER B 2 149 ? -18.574 -22.521 -6.247 1.00 20.61 417 SER B C 1
ATOM 2008 O O . SER B 2 149 ? -18.631 -22.884 -5.062 1.00 20.93 417 SER B O 1
ATOM 2011 N N . PRO B 2 150 ? -18.388 -23.407 -7.272 1.00 20.34 418 PRO B N 1
ATOM 2012 C CA . PRO B 2 150 ? -18.252 -24.827 -6.875 1.00 20.59 418 PRO B CA 1
ATOM 2013 C C . PRO B 2 150 ? -16.970 -25.159 -6.109 1.00 20.38 418 PRO B C 1
ATOM 2014 O O . PRO B 2 150 ? -16.891 -26.235 -5.496 1.00 19.95 418 PRO B O 1
ATOM 2018 N N . LEU B 2 151 ? -15.970 -24.274 -6.165 1.00 19.77 419 LEU B N 1
ATOM 2019 C CA . LEU B 2 151 ? -14.616 -24.599 -5.690 1.00 20.06 419 LEU B CA 1
ATOM 2020 C C . LEU B 2 151 ? -14.437 -24.532 -4.176 1.00 19.85 419 LEU B C 1
ATOM 2021 O O . LEU B 2 151 ? -13.589 -23.793 -3.688 1.00 19.40 419 LEU B O 1
ATOM 2026 N N . ARG B 2 152 ? -15.198 -25.360 -3.459 1.00 21.23 420 ARG B N 1
ATOM 2027 C CA . ARG B 2 152 ? -15.271 -25.302 -2.000 1.00 21.65 420 ARG B CA 1
ATOM 2028 C C . ARG B 2 152 ? -13.968 -25.606 -1.256 1.00 20.82 420 ARG B C 1
ATOM 2029 O O . ARG B 2 152 ? -13.802 -25.137 -0.138 1.00 20.18 420 ARG B O 1
ATOM 2037 N N . ALA B 2 153 ? -13.057 -26.362 -1.875 1.00 18.79 421 ALA B N 1
ATOM 2038 C CA . ALA B 2 153 ? -11.800 -26.780 -1.233 1.00 17.71 421 ALA B CA 1
ATOM 2039 C C . ALA B 2 153 ? -10.572 -26.068 -1.777 1.00 17.52 421 ALA B C 1
ATOM 2040 O O . ALA B 2 153 ? -9.456 -26.405 -1.420 1.00 17.06 421 ALA B O 1
ATOM 2042 N N . ILE B 2 154 ? -10.783 -25.076 -2.629 1.00 16.59 422 ILE B N 1
ATOM 2043 C CA . ILE B 2 154 ? -9.657 -24.445 -3.334 1.00 17.42 422 ILE B CA 1
ATOM 2044 C C . ILE B 2 154 ? -8.623 -23.815 -2.366 1.00 17.56 422 ILE B C 1
ATOM 2045 O O . ILE B 2 154 ? -8.995 -23.163 -1.401 1.00 17.10 422 ILE B O 1
ATOM 2050 N N . GLN B 2 155 ? -7.339 -24.064 -2.586 1.00 17.45 423 GLN B N 1
ATOM 2051 C CA . GLN B 2 155 ? -6.295 -23.497 -1.712 1.00 18.43 423 GLN B CA 1
ATOM 2052 C C . GLN B 2 155 ? -5.408 -22.508 -2.429 1.00 19.01 423 GLN B C 1
ATOM 2053 O O . GLN B 2 155 ? -4.906 -21.560 -1.824 1.00 19.52 423 GLN B O 1
ATOM 2059 N N . THR B 2 156 ? -5.183 -22.780 -3.707 1.00 18.91 424 THR B N 1
ATOM 2060 C CA . THR B 2 156 ? -4.266 -22.017 -4.560 1.00 19.92 424 THR B CA 1
ATOM 2061 C C . THR B 2 156 ? -4.890 -21.877 -5.938 1.00 19.82 424 THR B C 1
ATOM 2062 O O . THR B 2 156 ? -5.415 -22.850 -6.494 1.00 18.81 424 THR B O 1
ATOM 2066 N N . MET B 2 157 ? -4.763 -20.675 -6.506 1.00 18.76 425 MET B N 1
ATOM 2067 C CA . MET B 2 157 ? -5.228 -20.376 -7.854 1.00 19.35 425 MET B CA 1
ATOM 2068 C C . MET B 2 157 ? -4.163 -19.515 -8.544 1.00 18.87 425 MET B C 1
ATOM 2069 O O . MET B 2 157 ? -3.505 -18.708 -7.891 1.00 17.63 425 MET B O 1
ATOM 2074 N N . HIS B 2 158 ? -3.922 -19.764 -9.831 1.00 16.87 426 HIS B N 1
ATOM 2075 C CA . HIS B 2 158 ? -3.056 -18.884 -10.635 1.00 17.14 426 HIS B CA 1
ATOM 2076 C C . HIS B 2 158 ? -3.920 -18.298 -11.736 1.00 16.96 426 HIS B C 1
ATOM 2077 O O . HIS B 2 158 ? -4.499 -19.055 -12.508 1.00 16.79 426 HIS B O 1
ATOM 2084 N N . LEU B 2 159 ? -4.042 -16.963 -11.783 1.00 16.81 427 LEU B N 1
ATOM 2085 C CA . LEU B 2 159 ? -4.837 -16.306 -12.835 1.00 16.96 427 LEU B CA 1
ATOM 2086 C C . LEU B 2 159 ? -4.069 -15.314 -13.695 1.00 17.05 427 LEU B C 1
ATOM 2087 O O . LEU B 2 159 ? -4.660 -14.693 -14.587 1.00 17.29 427 LEU B O 1
ATOM 2092 N N . ALA B 2 160 ? -2.781 -15.129 -13.425 1.00 15.90 428 ALA B N 1
ATOM 2093 C CA . ALA B 2 160 ? -2.025 -14.039 -14.074 1.00 16.99 428 ALA B CA 1
ATOM 2094 C C . ALA B 2 160 ? -1.699 -14.378 -15.542 1.00 16.67 428 ALA B C 1
ATOM 2095 O O . ALA B 2 160 ? -1.977 -15.493 -16.009 1.00 16.82 428 ALA B O 1
ATOM 2097 N N . GLN B 2 161 ? -1.111 -13.417 -16.256 1.00 16.44 429 GLN B N 1
ATOM 2098 C CA . GLN B 2 161 ? -0.892 -13.544 -17.693 1.00 16.92 429 GLN B CA 1
ATOM 2099 C C . GLN B 2 161 ? -2.186 -13.893 -18.423 1.00 17.16 429 GLN B C 1
ATOM 2100 O O . GLN B 2 161 ? -2.222 -14.784 -19.268 1.00 17.56 429 GLN B O 1
ATOM 2106 N N . ASN B 2 162 ? -3.259 -13.211 -18.022 1.00 16.15 430 ASN B N 1
ATOM 2107 C CA . ASN B 2 162 ? -4.503 -13.163 -18.791 1.00 16.93 430 ASN B CA 1
ATOM 2108 C C . ASN B 2 162 ? -4.865 -11.700 -19.008 1.00 16.80 430 ASN B C 1
ATOM 2109 O O . ASN B 2 162 ? -4.681 -10.908 -18.098 1.00 16.37 430 ASN B O 1
ATOM 2114 N N . PRO B 2 163 ? -5.300 -11.336 -20.230 1.00 17.35 431 PRO B N 1
ATOM 2115 C CA . PRO B 2 163 ? -5.621 -9.943 -20.576 1.00 17.93 431 PRO B CA 1
ATOM 2116 C C . PRO B 2 163 ? -6.959 -9.447 -19.988 1.00 17.66 431 PRO B C 1
ATOM 2117 O O . PRO B 2 163 ? -7.871 -9.077 -20.730 1.00 17.95 431 PRO B O 1
ATOM 2121 N N . PHE B 2 164 ? -7.076 -9.419 -18.662 1.00 17.17 432 PHE B N 1
ATOM 2122 C CA . PHE B 2 164 ? -8.361 -9.107 -18.032 1.00 16.75 432 PHE B CA 1
ATOM 2123 C C . PHE B 2 164 ? -8.841 -7.692 -18.331 1.00 17.16 432 PHE B C 1
ATOM 2124 O O . PHE B 2 164 ? -8.029 -6.750 -18.368 1.00 17.01 432 PHE B O 1
ATOM 2132 N N . ILE B 2 165 ? -10.147 -7.590 -18.561 1.00 17.04 433 ILE B N 1
ATOM 2133 C CA . ILE B 2 165 ? -10.852 -6.320 -18.670 1.00 17.63 433 ILE B CA 1
ATOM 2134 C C . ILE B 2 165 ? -11.544 -6.153 -17.332 1.00 18.07 433 ILE B C 1
ATOM 2135 O O . ILE B 2 165 ? -12.493 -6.879 -17.004 1.00 17.71 433 ILE B O 1
ATOM 2140 N N . CYS B 2 166 ? -11.033 -5.213 -16.546 1.00 18.35 434 CYS B N 1
ATOM 2141 C CA . CYS B 2 166 ? -11.508 -5.004 -15.189 1.00 19.53 434 CYS B CA 1
ATOM 2142 C C . CYS B 2 166 ? -12.649 -3.981 -15.174 1.00 19.98 434 CYS B C 1
ATOM 2143 O O . CYS B 2 166 ? -12.478 -2.846 -14.721 1.00 20.14 434 CYS B O 1
ATOM 2146 N N . ASP B 2 167 ? -13.790 -4.406 -15.722 1.00 20.82 435 ASP B N 1
ATOM 2147 C CA . ASP B 2 167 ? -15.041 -3.656 -15.732 1.00 21.61 435 ASP B CA 1
ATOM 2148 C C . ASP B 2 167 ? -16.007 -4.222 -14.691 1.00 21.99 435 ASP B C 1
ATOM 2149 O O . ASP B 2 167 ? -15.604 -5.015 -13.840 1.00 22.58 435 ASP B O 1
ATOM 2154 N N . CYS B 2 168 ? -17.278 -3.826 -14.765 1.00 22.51 436 CYS B N 1
ATOM 2155 C CA . CYS B 2 168 ? -18.276 -4.225 -13.777 1.00 23.10 436 CYS B CA 1
ATOM 2156 C C . CYS B 2 168 ? -18.463 -5.744 -13.731 1.00 22.91 436 CYS B C 1
ATOM 2157 O O . CYS B 2 168 ? -18.797 -6.310 -12.687 1.00 23.21 436 CYS B O 1
ATOM 2160 N N . HIS B 2 169 ? -18.222 -6.404 -14.857 1.00 22.81 437 HIS B N 1
ATOM 2161 C CA . HIS B 2 169 ? -18.396 -7.853 -14.943 1.00 22.91 437 HIS B CA 1
ATOM 2162 C C . HIS B 2 169 ? -17.300 -8.650 -14.233 1.00 22.58 437 HIS B C 1
ATOM 2163 O O . HIS B 2 169 ? -17.446 -9.861 -14.054 1.00 23.04 437 HIS B O 1
ATOM 2170 N N . LEU B 2 170 ? -16.21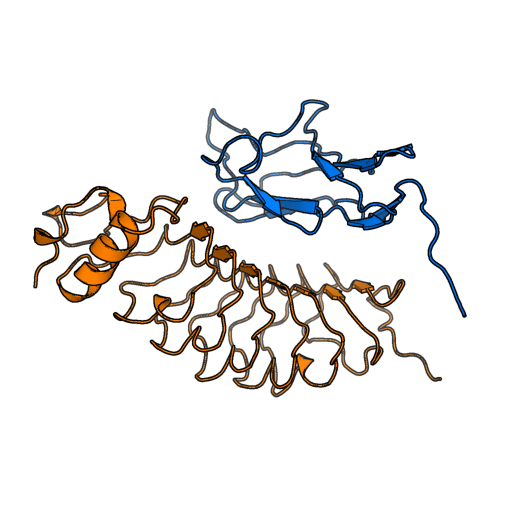2 -7.981 -13.836 1.00 21.63 438 LEU B N 1
ATOM 2171 C CA . LEU B 2 170 ? -15.137 -8.632 -13.087 1.00 21.21 438 LEU B CA 1
ATOM 2172 C C . LEU B 2 170 ? -15.100 -8.175 -11.628 1.00 21.15 438 LEU B C 1
ATOM 2173 O O . LEU B 2 170 ? -14.223 -8.584 -10.850 1.00 20.48 438 LEU B O 1
ATOM 2178 N N . LYS B 2 171 ? -16.072 -7.342 -11.241 1.00 21.22 439 LYS B N 1
ATOM 2179 C CA . LYS B 2 171 ? -16.139 -6.842 -9.873 1.00 22.05 439 LYS B CA 1
ATOM 2180 C C . LYS B 2 171 ? -16.181 -7.978 -8.853 1.00 21.90 439 LYS B C 1
ATOM 2181 O O . LYS B 2 171 ? -15.462 -7.936 -7.856 1.00 22.57 439 LYS B O 1
ATOM 2187 N N . TRP B 2 172 ? -17.005 -8.994 -9.128 1.00 22.09 440 TRP B N 1
ATOM 2188 C CA . TRP B 2 172 ? -17.163 -10.179 -8.272 1.00 22.75 440 TRP B CA 1
ATOM 2189 C C . TRP B 2 172 ? -15.803 -10.829 -7.966 1.00 22.31 440 TRP B C 1
ATOM 2190 O O . TRP B 2 172 ? -15.600 -11.396 -6.888 1.00 22.40 440 TRP B O 1
ATOM 2201 N N . LEU B 2 173 ? -14.871 -10.725 -8.906 1.00 22.26 441 LEU B N 1
ATOM 2202 C CA . LEU B 2 173 ? -13.566 -11.382 -8.742 1.00 22.02 441 LEU B CA 1
ATOM 2203 C C . LEU B 2 173 ? -12.699 -10.602 -7.765 1.00 22.73 441 LEU B C 1
ATOM 2204 O O . LEU B 2 173 ? -12.037 -11.206 -6.910 1.00 22.27 441 LEU B O 1
ATOM 2209 N N . ALA B 2 174 ? -12.718 -9.267 -7.880 1.00 22.49 442 ALA B N 1
ATOM 2210 C CA . ALA B 2 174 ? -12.065 -8.430 -6.883 1.00 23.21 442 ALA B CA 1
ATOM 2211 C C . ALA B 2 174 ? -12.611 -8.807 -5.507 1.00 23.70 442 ALA B C 1
ATOM 2212 O O . ALA B 2 174 ? -11.836 -9.065 -4.593 1.00 24.32 442 ALA B O 1
ATOM 2214 N N . ASP B 2 175 ? -13.936 -8.864 -5.372 1.00 24.28 443 ASP B N 1
ATOM 2215 C CA . ASP B 2 175 ? -14.564 -9.248 -4.103 1.00 25.14 443 ASP B CA 1
ATOM 2216 C C . ASP B 2 175 ? -14.084 -10.628 -3.670 1.00 25.69 443 ASP B C 1
ATOM 2217 O O . ASP B 2 175 ? -13.666 -10.827 -2.526 1.00 25.57 443 ASP B O 1
ATOM 2222 N N . TYR B 2 176 ? -14.118 -11.566 -4.613 1.00 26.21 444 TYR B N 1
ATOM 2223 C CA . TYR B 2 176 ? -13.751 -12.948 -4.348 1.00 26.94 444 TYR B CA 1
ATOM 2224 C C . TYR B 2 176 ? -12.319 -13.054 -3.863 1.00 28.13 444 TYR B C 1
ATOM 2225 O O . TYR B 2 176 ? -12.055 -13.771 -2.901 1.00 28.25 444 TYR B O 1
ATOM 2234 N N . LEU B 2 177 ? -11.414 -12.322 -4.518 1.00 29.40 445 LEU B N 1
ATOM 2235 C CA . LEU B 2 177 ? -9.991 -12.359 -4.191 1.00 31.26 445 LEU B CA 1
ATOM 2236 C C . LEU B 2 177 ? -9.624 -11.596 -2.918 1.00 32.94 445 LEU B C 1
ATOM 2237 O O . LEU B 2 177 ? -8.608 -11.900 -2.291 1.00 33.65 445 LEU B O 1
ATOM 2242 N N . HIS B 2 178 ? -10.438 -10.615 -2.534 1.00 34.24 446 HIS B N 1
ATOM 2243 C CA . HIS B 2 178 ? -10.254 -9.962 -1.239 1.00 35.97 446 HIS B CA 1
ATOM 2244 C C . HIS B 2 178 ? -10.711 -10.888 -0.112 1.00 36.03 446 HIS B C 1
ATOM 2245 O O . HIS B 2 178 ? -10.032 -11.008 0.902 1.00 36.50 446 HIS B O 1
ATOM 2252 N N . THR B 2 179 ? -11.852 -11.550 -0.283 1.00 36.42 447 THR B N 1
ATOM 2253 C CA . THR B 2 179 ? -12.297 -12.492 0.736 1.00 36.52 447 THR B CA 1
ATOM 2254 C C . THR B 2 179 ? -11.454 -13.786 0.753 1.00 36.46 447 THR B C 1
ATOM 2255 O O . THR B 2 179 ? -11.239 -14.364 1.817 1.00 36.68 447 THR B O 1
ATOM 2259 N N . ASN B 2 180 ? -10.958 -14.211 -0.410 1.00 35.88 448 ASN B N 1
ATOM 2260 C CA . ASN B 2 180 ? -10.154 -15.442 -0.521 1.00 35.56 448 ASN B CA 1
ATOM 2261 C C . ASN B 2 180 ? -8.785 -15.154 -1.125 1.00 34.96 448 ASN B C 1
ATOM 2262 O O . ASN B 2 180 ? -8.642 -15.096 -2.342 1.00 34.50 448 ASN B O 1
ATOM 2267 N N . PRO B 2 181 ? -7.768 -14.950 -0.273 1.00 34.68 449 PRO B N 1
ATOM 2268 C CA . PRO B 2 181 ? -6.459 -14.508 -0.783 1.00 34.02 449 PRO B CA 1
ATOM 2269 C C . PRO B 2 181 ? -5.601 -15.683 -1.295 1.00 32.53 449 PRO B C 1
ATOM 2270 O O . PRO B 2 181 ? -4.464 -15.867 -0.851 1.00 33.60 449 PRO B O 1
ATOM 2274 N N . ILE B 2 182 ? -6.143 -16.428 -2.257 1.00 29.89 450 ILE B N 1
ATOM 2275 C CA . ILE B 2 182 ? -5.592 -17.713 -2.716 1.00 27.30 450 ILE B CA 1
ATOM 2276 C C . ILE B 2 182 ? -4.906 -17.628 -4.095 1.00 25.74 450 ILE B C 1
ATOM 2277 O O . ILE B 2 182 ? -4.324 -18.608 -4.561 1.00 24.82 450 ILE B O 1
ATOM 2282 N N . GLU B 2 183 ? -5.012 -16.464 -4.741 1.00 23.45 451 GLU B N 1
ATOM 2283 C CA . GLU B 2 183 ? -4.458 -16.235 -6.066 1.00 22.01 451 GLU B CA 1
ATOM 2284 C C . GLU B 2 183 ? -3.033 -15.721 -5.887 1.00 21.26 451 GLU B C 1
ATOM 2285 O O . GLU B 2 183 ? -2.810 -14.616 -5.368 1.00 20.47 451 GLU B O 1
ATOM 2291 N N . THR B 2 184 ? -2.073 -16.538 -6.302 1.00 20.39 452 THR B N 1
ATOM 2292 C CA . THR B 2 184 ? -0.679 -16.321 -5.953 1.00 21.04 452 THR B CA 1
ATOM 2293 C C . THR B 2 184 ? 0.191 -15.827 -7.089 1.00 20.68 452 THR B C 1
ATOM 2294 O O . THR B 2 184 ? 1.348 -15.496 -6.863 1.00 22.00 452 THR B O 1
ATOM 2298 N N . SER B 2 185 ? -0.339 -15.739 -8.310 1.00 19.82 453 SER B N 1
ATOM 2299 C CA . SER B 2 185 ? 0.530 -15.405 -9.464 1.00 19.50 453 SER B CA 1
ATOM 2300 C C . SER B 2 185 ? 0.487 -13.923 -9.884 1.00 19.45 453 SER B C 1
ATOM 2301 O O . SER B 2 185 ? 1.251 -13.510 -10.761 1.00 19.89 453 SER B O 1
ATOM 2304 N N . GLY B 2 186 ? -0.402 -13.143 -9.270 1.00 19.14 454 GLY B N 1
ATOM 2305 C CA . GLY B 2 186 ? -0.464 -11.681 -9.519 1.00 19.94 454 GLY B CA 1
ATOM 2306 C C . GLY B 2 186 ? -1.349 -11.264 -10.684 1.00 20.24 454 GLY B C 1
ATOM 2307 O O . GLY B 2 186 ? -0.927 -10.486 -11.549 1.00 22.82 454 GLY B O 1
ATOM 2308 N N . ALA B 2 187 ? -2.587 -11.744 -10.696 1.00 19.56 455 ALA B N 1
ATOM 2309 C CA . ALA B 2 187 ? -3.548 -11.397 -11.736 1.00 19.15 455 ALA B CA 1
ATOM 2310 C C . ALA B 2 187 ? -3.654 -9.876 -11.858 1.00 19.04 455 ALA B C 1
ATOM 2311 O O . ALA B 2 187 ? -3.779 -9.182 -10.841 1.00 18.04 455 ALA B O 1
ATOM 2313 N N . ARG B 2 188 ? -3.598 -9.385 -13.096 1.00 19.49 456 ARG B N 1
ATOM 2314 C CA . ARG B 2 188 ? -3.526 -7.943 -13.399 1.00 19.93 456 ARG B CA 1
ATOM 2315 C C . ARG B 2 188 ? -4.535 -7.523 -14.438 1.00 19.52 456 ARG B C 1
ATOM 2316 O O . ARG B 2 188 ? -4.825 -8.287 -15.357 1.00 19.59 456 ARG B O 1
ATOM 2324 N N . CYS B 2 189 ? -5.042 -6.295 -14.316 1.00 18.83 457 CYS B N 1
ATOM 2325 C CA . CYS B 2 189 ? -5.877 -5.712 -15.369 1.00 18.81 457 CYS B CA 1
ATOM 2326 C C . CYS B 2 189 ? -5.052 -5.301 -16.585 1.00 18.96 457 CYS B C 1
ATOM 2327 O O . CYS B 2 189 ? -3.974 -4.703 -16.445 1.00 19.16 457 CYS B O 1
ATOM 2330 N N . THR B 2 190 ? -5.579 -5.598 -17.770 1.00 19.02 458 THR B N 1
ATOM 2331 C CA . THR B 2 190 ? -5.041 -5.073 -19.033 1.00 19.33 458 THR B CA 1
ATOM 2332 C C . THR B 2 190 ? -5.730 -3.730 -19.377 1.00 19.41 458 THR B C 1
ATOM 2333 O O . THR B 2 190 ? -5.090 -2.787 -19.848 1.00 19.35 458 THR B O 1
ATOM 2337 N N . SER B 2 191 ? -7.037 -3.678 -19.140 1.00 19.58 459 SER B N 1
ATOM 2338 C CA . SER B 2 191 ? -7.843 -2.457 -19.299 1.00 20.10 459 SER B CA 1
ATOM 2339 C C . SER B 2 191 ? -8.897 -2.398 -18.182 1.00 20.21 459 SER B C 1
ATOM 2340 O O . SER B 2 191 ? -9.076 -3.385 -17.455 1.00 20.64 459 SER B O 1
ATOM 2343 N N . PRO B 2 192 ? -9.580 -1.240 -18.008 1.00 20.33 460 PRO B N 1
ATOM 2344 C CA . PRO B 2 192 ? -9.402 0.026 -18.739 1.00 20.46 460 PRO B CA 1
ATOM 2345 C C . PRO B 2 192 ? -8.109 0.756 -18.351 1.00 21.37 460 PRO B C 1
ATOM 2346 O O . PRO B 2 192 ? -7.428 0.347 -17.400 1.00 20.44 460 PRO B O 1
ATOM 2350 N N . ARG B 2 193 ? -7.782 1.825 -19.083 1.00 22.01 461 ARG B N 1
ATOM 2351 C CA . ARG B 2 193 ? -6.512 2.538 -18.895 1.00 23.25 461 ARG B CA 1
ATOM 2352 C C . ARG B 2 193 ? -6.163 2.803 -17.431 1.00 22.79 461 ARG B C 1
ATOM 2353 O O . ARG B 2 193 ? -5.029 2.550 -17.026 1.00 22.94 461 ARG B O 1
ATOM 2361 N N . ARG B 2 194 ? -7.138 3.280 -16.649 1.00 22.34 462 ARG B N 1
ATOM 2362 C CA . ARG B 2 194 ? -6.939 3.595 -15.222 1.00 22.77 462 ARG B CA 1
ATOM 2363 C C . ARG B 2 194 ? -6.382 2.426 -14.407 1.00 21.65 462 ARG B C 1
ATOM 2364 O O . ARG B 2 194 ? -5.645 2.633 -13.440 1.00 21.17 462 ARG B O 1
ATOM 2372 N N . LEU B 2 195 ? -6.775 1.210 -14.779 1.00 20.50 463 LEU B N 1
ATOM 2373 C CA . LEU B 2 195 ? -6.392 0.014 -14.035 1.00 19.96 463 LEU B CA 1
ATOM 2374 C C . LEU B 2 195 ? -5.310 -0.822 -14.716 1.00 19.25 463 LEU B C 1
ATOM 2375 O O . LEU B 2 195 ? -4.917 -1.865 -14.187 1.00 19.08 463 LEU B O 1
ATOM 2380 N N . ALA B 2 196 ? -4.838 -0.382 -15.882 1.00 18.57 464 ALA B N 1
ATOM 2381 C CA . ALA B 2 196 ? -3.819 -1.129 -16.623 1.00 18.29 464 ALA B CA 1
ATOM 2382 C C . ALA B 2 196 ? -2.593 -1.436 -15.757 1.00 18.28 464 ALA B C 1
ATOM 2383 O O . ALA B 2 196 ? -2.055 -0.527 -15.101 1.00 17.44 464 ALA B O 1
ATOM 2385 N N . ASN B 2 197 ? -2.181 -2.720 -15.744 1.00 17.95 465 ASN B N 1
ATOM 2386 C CA . ASN B 2 197 ? -1.001 -3.184 -15.005 1.00 18.28 465 ASN B CA 1
ATOM 2387 C C . ASN B 2 197 ? -1.182 -3.210 -13.483 1.00 18.48 465 ASN B C 1
ATOM 2388 O O . ASN B 2 197 ? -0.206 -3.359 -12.751 1.00 19.37 465 ASN B O 1
ATOM 2393 N N . LYS B 2 198 ? -2.413 -3.077 -13.008 1.00 18.79 466 LYS B N 1
ATOM 2394 C CA . LYS B 2 198 ? -2.663 -3.130 -11.575 1.00 19.86 466 LYS B CA 1
ATOM 2395 C C . LYS B 2 198 ? -3.207 -4.503 -11.190 1.00 20.51 466 LYS B C 1
ATOM 2396 O O . LYS B 2 198 ? -4.053 -5.065 -11.892 1.00 20.15 466 LYS B O 1
ATOM 2402 N N . ARG 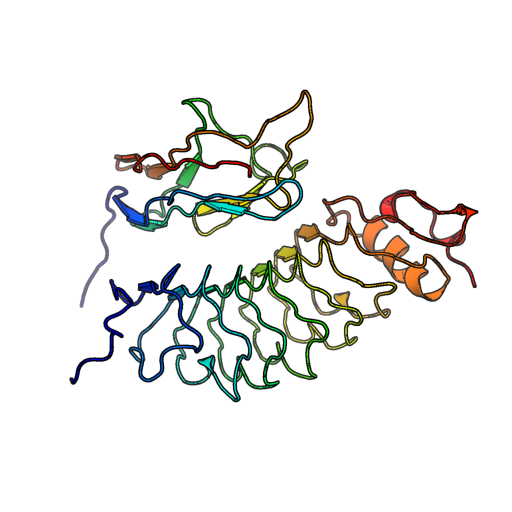B 2 199 ? -2.692 -5.060 -10.095 1.00 21.79 467 ARG B N 1
ATOM 2403 C CA . ARG B 2 199 ? -3.157 -6.374 -9.636 1.00 23.39 467 ARG B CA 1
ATOM 2404 C C . ARG B 2 199 ? -4.615 -6.239 -9.234 1.00 24.37 467 ARG B C 1
ATOM 2405 O O . ARG B 2 199 ? -4.977 -5.299 -8.501 1.00 24.48 467 ARG B O 1
ATOM 2413 N N . ILE B 2 200 ? -5.452 -7.154 -9.726 1.00 25.26 468 ILE B N 1
ATOM 2414 C CA . ILE B 2 200 ? -6.878 -7.209 -9.369 1.00 27.19 468 ILE B CA 1
ATOM 2415 C C . ILE B 2 200 ? -7.071 -7.188 -7.844 1.00 28.23 468 ILE B C 1
ATOM 2416 O O . ILE B 2 200 ? -7.990 -6.525 -7.326 1.00 28.82 468 ILE B O 1
ATOM 2421 N N . GLY B 2 201 ? -6.175 -7.882 -7.141 1.00 29.30 469 GLY B N 1
ATOM 2422 C CA . GLY B 2 201 ? -6.200 -7.969 -5.692 1.00 30.32 469 GLY B CA 1
ATOM 2423 C C . GLY B 2 201 ? -5.929 -6.643 -5.012 1.00 31.43 469 GLY B C 1
ATOM 2424 O O . GLY B 2 201 ? -6.347 -6.434 -3.879 1.00 32.38 469 GLY B O 1
ATOM 2425 N N . GLN B 2 202 ? -5.222 -5.745 -5.691 1.00 31.65 470 GLN B N 1
ATOM 2426 C CA . GLN B 2 202 ? -4.866 -4.439 -5.117 1.00 32.20 470 GLN B CA 1
ATOM 2427 C C . GLN B 2 202 ? -5.930 -3.358 -5.316 1.00 31.54 470 GLN B C 1
ATOM 2428 O O . GLN B 2 202 ? -5.881 -2.303 -4.671 1.00 31.83 470 GLN B O 1
ATOM 2434 N N . ILE B 2 203 ? -6.878 -3.611 -6.215 1.00 30.98 471 ILE B N 1
ATOM 2435 C CA . ILE B 2 203 ? -7.866 -2.601 -6.608 1.00 30.02 471 ILE B CA 1
ATOM 2436 C C . ILE B 2 203 ? -9.138 -2.735 -5.770 1.00 30.31 471 ILE B C 1
ATOM 2437 O O . ILE B 2 203 ? -9.672 -3.839 -5.606 1.00 30.08 471 ILE B O 1
ATOM 2442 N N . LYS B 2 204 ? -9.609 -1.609 -5.235 1.00 30.64 472 LYS B N 1
ATOM 2443 C CA . LYS B 2 204 ? -10.875 -1.581 -4.523 1.00 31.21 472 LYS B CA 1
ATOM 2444 C C . LYS B 2 204 ? -12.011 -1.947 -5.477 1.00 30.97 472 LYS B C 1
ATOM 2445 O O . LYS B 2 204 ? -12.029 -1.509 -6.628 1.00 30.73 472 LYS B O 1
ATOM 2451 N N . SER B 2 205 ? -12.940 -2.765 -4.989 1.00 31.49 473 SER B N 1
ATOM 2452 C CA . SER B 2 205 ? -14.048 -3.291 -5.797 1.00 32.20 473 SER B CA 1
ATOM 2453 C C . SER B 2 205 ? -14.899 -2.226 -6.480 1.00 32.02 473 SER B C 1
ATOM 2454 O O . SER B 2 205 ? -15.415 -2.463 -7.572 1.00 32.29 473 SER B O 1
ATOM 2457 N N . LYS B 2 206 ? -15.047 -1.065 -5.840 1.00 31.98 474 LYS B N 1
ATOM 2458 C CA . LYS B 2 206 ? -15.824 0.039 -6.410 1.00 31.75 474 LYS B CA 1
ATOM 2459 C C . LYS B 2 206 ? -15.321 0.497 -7.785 1.00 31.38 474 LYS B C 1
ATOM 2460 O O . LYS B 2 206 ? -16.102 1.002 -8.595 1.00 30.93 474 LYS B O 1
ATOM 2466 N N . LYS B 2 207 ? -14.028 0.291 -8.048 1.00 30.75 475 LYS B N 1
ATOM 2467 C CA . LYS B 2 207 ? -13.372 0.785 -9.268 1.00 30.80 475 LYS B CA 1
ATOM 2468 C C . LYS B 2 207 ? -13.640 -0.073 -10.506 1.00 30.12 475 LYS B C 1
ATOM 2469 O O . LYS B 2 207 ? -13.238 0.278 -11.624 1.00 29.44 475 LYS B O 1
ATOM 2475 N N . PHE B 2 208 ? -14.278 -1.203 -10.272 1.00 29.88 476 PHE B N 1
ATOM 2476 C CA . PHE B 2 208 ? -14.722 -2.079 -11.326 1.00 29.46 476 PHE B CA 1
ATOM 2477 C C . PHE B 2 208 ? -16.089 -1.635 -11.789 1.00 29.52 476 PHE B C 1
ATOM 2478 O O . PHE B 2 208 ? -17.067 -1.894 -11.134 1.00 29.58 476 PHE B O 1
ATOM 2486 N N . ARG B 2 209 ? -16.114 -0.974 -12.929 1.00 29.43 477 ARG B N 1
ATOM 2487 C CA . ARG B 2 209 ? -17.282 -0.256 -13.388 1.00 29.95 477 ARG B CA 1
ATOM 2488 C C . ARG B 2 209 ? -17.420 -0.480 -14.854 1.00 29.93 477 ARG B C 1
ATOM 2489 O O . ARG B 2 209 ? -16.462 -0.573 -15.534 1.00 30.72 477 ARG B O 1
ATOM 2491 N N . CYS B 2 210 ? -18.658 -0.566 -15.299 1.00 30.33 478 CYS B N 1
ATOM 2492 C CA . CYS B 2 210 ? -19.062 -0.251 -16.639 1.00 29.77 478 CYS B CA 1
ATOM 2493 C C . CYS B 2 210 ? -19.654 1.153 -16.704 1.00 30.54 478 CYS B C 1
ATOM 2494 O O . CYS B 2 210 ? -19.897 1.658 -17.788 1.00 31.12 478 CYS B O 1
#

CATH classification: 2.60.40.10

Solvent-accessible surface area: 15559 Å² total; per-residue (Å²): 163,171,192,109,108,65,47,68,13,113,19,63,22,54,6,53,100,20,128,11,42,138,34,82,10,1,27,1,11,1,44,20,53,14,116,64,117,12,95,20,38,3,47,55,64,64,127,117,12,107,5,20,150,81,45,112,88,37,31,31,15,35,14,138,50,2,3,0,0,0,6,97,2,34,35,30,222,99,67,119,44,0,46,24,69,1,28,0,10,0,86,25,152,81,29,94,17,85,8,120,95,0,25,1,90,29,96,132,86,141,70,31,30,112,40,10,86,48,67,118,51,34,0,37,0,44,50,113,56,32,87,125,14,20,116,94,8,26,143,53,0,24,9,0,2,0,10,74,8,43,0,113,67,0,58,109,18,17,0,21,82,18,111,120,1,140,27,0,10,0,3,57,11,69,0,63,104,8,10,70,48,0,0,98,23,0,129,51,1,57,9,0,9,0,7,20,10,74,0,57,118,13,38,128,47,5,6,97,2,1,91,42,0,69,18,0,2,0,0,16,4,102,0,82,76,13,99,79,45,14,0,97,24,0,44,73,0,50,10,0,0,0,16,55,4,107,0,93,64,1,45,156,25,0,4,86,10,6,176,31,19,121,24,0,3,0,6,120,7,41,0,61,0,32,49,119,0,74,25,0,3,65,36,15,157,91,51,118,23,33,63,32,11,3,88,3,81,36,32,194,142,9,42,110,107,113,1,48,141,16,130,27,136,101,4,64,114

InterPro domains:
  IPR003598 Immunoglobulin subtype 2 [SM00408] (80-154)
  IPR003598 Immunoglobulin subtype 2 [SM00408] (182-247)
  IPR003598 Immunoglobulin subtype 2 [SM00408] (274-337)
  IPR003598 Immunoglobulin subtype 2 [SM00408] (363-435)
  IPR003598 Immunoglobulin subtype 2 [SM00408] (467-532)
  IPR003599 Immunoglobulin domain subtype [SM00409] (74-166)
  IPR003599 Immunoglobulin domain subtype [SM00409] (176-259)
  IPR003599 Immunoglobulin domain subtype [SM00409] (268-348)
  IPR003599 Immunoglobulin domain subtype [SM00409] (357-446)
  IPR003599 Immunoglobulin domain subtype [SM00409] (461-543)
  IPR003961 Fibronectin type III [PF00041] (562-649)
  IPR003961 Fibronectin type III [PF00041] (686-752)
  IPR003961 Fibronectin type III [PF00041] (778-866)
  IPR003961 Fibronectin type III [PS50853] (563-657)
  IPR003961 Fibronectin type III [PS50853] (676-773)
  IPR003961 Fibronectin type III [PS50853] (778-874)
  IPR003961 Fibronectin type III [SM00060] (561-643)
  IPR003961 Fibronectin type III [SM00060] (674-760)
  IPR003961 Fibronectin type III [SM00060] (775-861)
  IPR003961 Fibronectin type III [cd00063] (561-647)

Organism: Homo sapiens (NCBI:txid9606)